Protein 2DPW (pdb70)

Foldseek 3Di:
DAEEEEAQADFDDCQCVCPDGTQQQRDFPHGRLLLVVCLQVLLPHQYAYEDDCPPHPVPGPHYHYHPDDDVVSVVVVLVVHAFKYKYAYSFLSLRHNVLVVCCVVVPDPWQKEWEKEAPVLLCVPPVPDDADWWAAPVHIIGTFRMMIHGSVQQVQQSVLVVVLVVCPVPVVVNCVLLDDVVVVCRVVSVHHQVRVQVSVCVRRVIRYHYHHGSDNSRHRGDDDDVRSD

Structure (mmCIF, N/CA/C/O backbone):
data_2DPW
#
_entry.id   2DPW
#
_cell.length_a   76.190
_cell.length_b   76.190
_cell.length_c   196.980
_cell.angle_alpha   90.000
_cell.angle_beta   90.000
_cell.angle_gamma   120.000
#
_symmetry.space_group_name_H-M   'P 61 2 2'
#
loop_
_entity.id
_entity.type
_entity.pdbx_description
1 polymer 'Hypothetical protein TTHA0179'
2 non-polymer 'SODIUM ION'
3 water water
#
loop_
_atom_site.group_PDB
_atom_site.id
_atom_site.type_symbol
_atom_site.label_atom_id
_atom_site.label_alt_id
_atom_site.label_comp_id
_atom_site.label_asym_id
_atom_site.label_entity_id
_atom_site.label_seq_id
_atom_site.pdbx_PDB_ins_code
_atom_site.Cartn_x
_atom_site.Cartn_y
_atom_site.Cartn_z
_atom_site.occupancy
_atom_site.B_iso_or_equiv
_atom_site.auth_seq_id
_atom_site.auth_comp_id
_atom_site.auth_asym_id
_atom_site.auth_atom_id
_atom_site.pdbx_PDB_model_num
ATOM 9 N N . ARG A 1 2 ? 22.631 6.880 104.087 1.00 70.00 2 ARG A N 1
ATOM 10 C CA . ARG A 1 2 ? 22.399 8.312 103.926 1.00 55.71 2 ARG A CA 1
ATOM 11 C C . ARG A 1 2 ? 21.046 8.756 104.467 1.00 48.03 2 ARG A C 1
ATOM 12 O O . ARG A 1 2 ? 20.016 8.157 104.148 1.00 49.46 2 ARG A O 1
ATOM 20 N N . PRO A 1 3 ? 21.036 9.811 105.305 1.00 35.80 3 PRO A N 1
ATOM 21 C CA . PRO A 1 3 ? 19.808 10.354 105.887 1.00 40.36 3 PRO A CA 1
ATOM 22 C C . PRO A 1 3 ? 18.982 11.043 104.795 1.00 46.01 3 PRO A C 1
ATOM 23 O O . PRO A 1 3 ? 19.511 11.465 103.757 1.00 46.03 3 PRO A O 1
ATOM 27 N N . SER A 1 4 ? 17.688 11.172 105.043 1.00 44.91 4 SER A N 1
ATOM 28 C CA . SER A 1 4 ? 16.805 11.772 104.067 1.00 43.51 4 SER A CA 1
ATOM 29 C C . SER A 1 4 ? 16.701 13.275 104.095 1.00 39.13 4 SER A C 1
ATOM 30 O O . SER A 1 4 ? 16.953 13.927 105.102 1.00 46.02 4 SER A O 1
ATOM 33 N N . ALA A 1 5 ? 16.325 13.807 102.946 1.00 36.47 5 ALA A N 1
ATOM 34 C CA . ALA A 1 5 ? 16.134 15.227 102.761 1.00 43.16 5 ALA A CA 1
ATOM 35 C C . ALA A 1 5 ? 14.894 15.312 101.892 1.00 43.97 5 ALA A C 1
ATOM 36 O O . ALA A 1 5 ? 14.546 14.343 101.216 1.00 49.11 5 ALA A O 1
ATOM 38 N N . ILE A 1 6 ? 14.201 16.441 101.921 1.00 40.94 6 ILE A N 1
ATOM 39 C CA . ILE A 1 6 ? 13.022 16.580 101.079 1.00 39.06 6 ILE A CA 1
ATOM 40 C C . ILE A 1 6 ? 13.043 17.930 100.415 1.00 36.25 6 ILE A C 1
ATOM 41 O O . ILE A 1 6 ? 13.285 18.952 101.048 1.00 45.71 6 ILE A O 1
ATOM 46 N N . VAL A 1 7 ? 12.789 17.928 99.123 1.00 32.24 7 VAL A N 1
ATOM 47 C CA . VAL A 1 7 ? 12.779 19.160 98.380 1.00 29.96 7 VAL A CA 1
ATOM 48 C C . VAL A 1 7 ? 11.395 19.439 97.847 1.00 39.11 7 VAL A C 1
ATOM 49 O O . VAL A 1 7 ? 10.867 18.706 96.999 1.00 39.19 7 VAL A O 1
ATOM 53 N N . LEU A 1 8 ? 10.809 20.504 98.380 1.00 42.69 8 LEU A N 1
ATOM 54 C CA . LEU A 1 8 ? 9.483 20.938 97.991 1.00 40.55 8 LEU A CA 1
ATOM 55 C C . LEU A 1 8 ? 9.666 21.964 96.900 1.00 44.03 8 LEU A C 1
ATOM 56 O O . LEU A 1 8 ? 9.594 23.165 97.136 1.00 48.90 8 LEU A O 1
ATOM 61 N N . ALA A 1 9 ? 9.939 21.466 95.704 1.00 56.87 9 ALA A N 1
ATOM 62 C CA . ALA A 1 9 ? 10.142 22.312 94.545 1.00 67.83 9 ALA A CA 1
ATOM 63 C C . ALA A 1 9 ? 8.797 22.491 93.887 1.00 72.12 9 ALA A C 1
ATOM 64 O O . ALA A 1 9 ? 8.678 23.134 92.845 1.00 85.03 9 ALA A O 1
ATOM 66 N N . GLY A 1 10 ? 7.780 21.908 94.503 1.00 73.21 10 GLY A N 1
ATOM 67 C CA . GLY A 1 10 ? 6.448 22.024 93.958 1.00 78.90 10 GLY A CA 1
ATOM 68 C C . GLY A 1 10 ? 6.035 23.479 93.917 1.00 78.73 10 GLY A C 1
ATOM 69 O O . GLY A 1 10 ? 6.630 24.331 94.583 1.00 78.40 10 GLY A O 1
ATOM 70 N N . GLY A 1 11 ? 5.014 23.770 93.125 1.00 70.44 11 GLY A N 1
ATOM 71 C CA . GLY A 1 11 ? 4.547 25.131 93.036 1.00 75.38 11 GLY A CA 1
ATOM 72 C C . GLY A 1 11 ? 4.538 25.691 91.634 1.00 74.60 11 GLY A C 1
ATOM 73 O O . GLY A 1 11 ? 5.574 25.805 90.984 1.00 74.61 11 GLY A O 1
ATOM 74 N N . LYS A 1 12 ? 3.346 26.026 91.163 1.00 73.32 12 LYS A N 1
ATOM 75 C CA . LYS A 1 12 ? 3.180 26.623 89.845 1.00 82.77 12 LYS A CA 1
ATOM 76 C C . LYS A 1 12 ? 3.461 28.113 90.038 1.00 82.72 12 LYS A C 1
ATOM 77 O O . LYS A 1 12 ? 3.325 28.624 91.159 1.00 79.94 12 LYS A O 1
ATOM 83 N N . GLU A 1 13 ? 3.872 28.806 88.980 1.00 76.02 13 GLU A N 1
ATOM 84 C CA . GLU A 1 13 ? 4.143 30.229 89.112 1.00 74.19 13 GLU A CA 1
ATOM 85 C C . GLU A 1 13 ? 4.046 30.982 87.806 1.00 77.84 13 GLU A C 1
ATOM 86 O O . GLU A 1 13 ? 4.018 30.391 86.724 1.00 80.99 13 GLU A O 1
ATOM 92 N N . ALA A 1 14 ? 3.976 32.305 87.942 1.00 78.42 14 ALA A N 1
ATOM 93 C CA . ALA A 1 14 ? 3.819 33.238 86.834 1.00 73.11 14 ALA A CA 1
ATOM 94 C C . ALA A 1 14 ? 4.957 33.348 85.824 1.00 72.97 14 ALA A C 1
ATOM 95 O O . ALA A 1 14 ? 4.876 32.827 84.702 1.00 63.32 14 ALA A O 1
ATOM 97 N N . TRP A 1 15 ? 6.005 34.065 86.211 1.00 71.90 15 TRP A N 1
ATOM 98 C CA . TRP A 1 15 ? 7.139 34.292 85.323 1.00 67.90 15 TRP A CA 1
ATOM 99 C C . TRP A 1 15 ? 7.815 33.011 84.896 1.00 64.89 15 TRP A C 1
ATOM 100 O O . TRP A 1 15 ? 8.460 32.961 83.863 1.00 62.45 15 TRP A O 1
ATOM 111 N N . ALA A 1 16 ? 7.636 31.965 85.686 1.00 69.62 16 ALA A N 1
ATOM 112 C CA . ALA A 1 16 ? 8.242 30.688 85.375 1.00 71.02 16 ALA A CA 1
ATOM 113 C C . ALA A 1 16 ? 7.788 30.196 84.012 1.00 69.83 16 ALA A C 1
ATOM 114 O O . ALA A 1 16 ? 8.515 29.474 83.349 1.00 68.94 16 ALA A O 1
ATOM 116 N N . GLU A 1 17 ? 6.595 30.585 83.583 1.00 74.73 17 GLU A N 1
ATOM 117 C CA . GLU A 1 17 ? 6.132 30.120 82.290 1.00 76.93 17 GLU A CA 1
ATOM 118 C C . GLU A 1 17 ? 6.731 30.955 81.184 1.00 70.34 17 GLU A C 1
ATOM 119 O O . GLU A 1 17 ? 6.564 30.650 80.006 1.00 67.45 17 GLU A O 1
ATOM 125 N N . ARG A 1 18 ? 7.426 32.019 81.571 1.00 70.03 18 ARG A N 1
ATOM 126 C CA . ARG A 1 18 ? 8.087 32.869 80.592 1.00 69.20 18 ARG A CA 1
ATOM 127 C C . ARG A 1 18 ? 9.182 32.003 80.019 1.00 69.53 18 ARG A C 1
ATOM 128 O O . ARG A 1 18 ? 9.464 32.048 78.824 1.00 69.78 18 ARG A O 1
ATOM 136 N N . PHE A 1 19 ? 9.794 31.209 80.895 1.00 74.31 19 PHE A N 1
ATOM 137 C CA . PHE A 1 19 ? 10.855 30.289 80.507 1.00 65.25 19 PHE A CA 1
ATOM 138 C C . PHE A 1 19 ? 10.187 28.988 80.112 1.00 60.33 19 PHE A C 1
ATOM 139 O O . PHE A 1 19 ? 10.844 27.970 79.929 1.00 61.73 19 PHE A O 1
ATOM 147 N N . GLY A 1 20 ? 8.865 29.051 79.983 1.00 55.53 20 GLY A N 1
ATOM 148 C CA . GLY A 1 20 ? 8.080 27.893 79.600 1.00 62.54 20 GLY A CA 1
ATOM 149 C C . GLY A 1 20 ? 8.242 26.708 80.528 1.00 59.93 20 GLY A C 1
ATOM 150 O O . GLY A 1 20 ? 8.393 25.581 80.073 1.00 53.86 20 GLY A O 1
ATOM 151 N N . VAL A 1 21 ? 8.190 26.954 81.832 1.00 65.87 21 VAL A N 1
ATOM 152 C CA . VAL A 1 21 ? 8.351 25.889 82.807 1.00 64.46 21 VAL A CA 1
ATOM 153 C C . VAL A 1 21 ? 7.085 25.569 83.589 1.00 68.50 21 VAL A C 1
ATOM 154 O O . VAL A 1 21 ? 6.566 24.458 83.506 1.00 73.15 21 VAL A O 1
ATOM 158 N N . GLY A 1 22 ? 6.606 26.541 84.361 1.00 65.82 22 GLY A N 1
ATOM 159 C CA . GLY A 1 22 ? 5.425 26.331 85.184 1.00 70.57 22 GLY A CA 1
ATOM 160 C C . GLY A 1 22 ? 5.787 26.471 86.654 1.00 71.16 22 GLY A C 1
ATOM 161 O O . GLY A 1 22 ? 5.178 27.267 87.368 1.00 72.10 22 GLY A O 1
ATOM 162 N N . SER A 1 23 ? 6.780 25.697 87.100 1.00 68.09 23 SER A N 1
ATOM 163 C CA . SER A 1 23 ? 7.259 25.741 88.481 1.00 65.92 23 SER A CA 1
ATOM 164 C C . SER A 1 23 ? 8.566 26.533 88.507 1.00 55.11 23 SER A C 1
ATOM 165 O O . SER A 1 23 ? 9.422 26.357 87.645 1.00 51.43 23 SER A O 1
ATOM 168 N N . LYS A 1 24 ? 8.717 27.399 89.500 1.00 55.28 24 LYS A N 1
ATOM 169 C CA . LYS A 1 24 ? 9.914 28.237 89.626 1.00 52.30 24 LYS A CA 1
ATOM 170 C C . LYS A 1 24 ? 11.219 27.421 89.750 1.00 50.73 24 LYS A C 1
ATOM 171 O O . LYS A 1 24 ? 12.288 27.843 89.275 1.00 44.25 24 LYS A O 1
ATOM 177 N N . ALA A 1 25 ? 11.113 26.248 90.375 1.00 51.50 25 ALA A N 1
ATOM 178 C CA . ALA A 1 25 ? 12.262 25.359 90.589 1.00 50.43 25 ALA A CA 1
ATOM 179 C C . ALA A 1 25 ? 12.924 24.844 89.303 1.00 50.69 25 ALA A C 1
ATOM 180 O O . ALA A 1 25 ? 14.110 24.485 89.294 1.00 48.09 25 ALA A O 1
ATOM 182 N N . LEU A 1 26 ? 12.148 24.796 88.226 1.00 46.22 26 LEU A N 1
ATOM 183 C CA . LEU A 1 26 ? 12.641 24.314 86.942 1.00 41.16 26 LEU A CA 1
ATOM 184 C C . LEU A 1 26 ? 13.162 25.457 86.073 1.00 44.12 26 LEU A C 1
ATOM 185 O O . LEU A 1 26 ? 13.584 25.254 84.937 1.00 49.97 26 LEU A O 1
ATOM 190 N N . VAL A 1 27 ? 13.119 26.673 86.594 1.00 44.11 27 VAL A N 1
ATOM 191 C CA . VAL A 1 27 ? 13.635 27.797 85.836 1.00 44.18 27 VAL A CA 1
ATOM 192 C C . VAL A 1 27 ? 15.153 27.621 85.867 1.00 47.14 27 VAL A C 1
ATOM 193 O O . VAL A 1 27 ? 15.739 27.331 86.914 1.00 45.19 27 VAL A O 1
ATOM 197 N N . PRO A 1 28 ? 15.812 27.760 84.712 1.00 48.50 28 PRO A N 1
ATOM 198 C CA . PRO A 1 28 ? 17.266 27.593 84.712 1.00 43.46 28 PRO A CA 1
ATOM 199 C C . PRO A 1 28 ? 17.975 28.646 85.530 1.00 38.18 28 PRO A C 1
ATOM 200 O O . PRO A 1 28 ? 17.531 29.782 85.629 1.00 47.53 28 PRO A O 1
ATOM 204 N N . TYR A 1 29 ? 19.076 28.252 86.139 1.00 39.42 29 TYR A N 1
ATOM 205 C CA . TYR A 1 29 ? 19.872 29.186 86.896 1.00 39.02 29 TYR A CA 1
ATOM 206 C C . TYR A 1 29 ? 21.302 28.774 86.661 1.00 40.39 29 TYR A C 1
ATOM 207 O O . TYR A 1 29 ? 21.671 27.632 86.888 1.00 39.99 29 TYR A O 1
ATOM 216 N N . ARG A 1 30 ? 22.099 29.719 86.191 1.00 48.78 30 ARG A N 1
ATOM 217 C CA . ARG A 1 30 ? 23.501 29.482 85.892 1.00 48.04 30 ARG A CA 1
ATOM 218 C C . ARG A 1 30 ? 23.772 28.199 85.114 1.00 44.96 30 ARG A C 1
ATOM 219 O O . ARG A 1 30 ? 24.765 27.507 85.346 1.00 47.40 30 ARG A O 1
ATOM 227 N N . GLY A 1 31 ? 22.874 27.889 84.187 1.00 38.56 31 GLY A N 1
ATOM 228 C CA . GLY A 1 31 ? 23.062 26.727 83.343 1.00 35.85 31 GLY A CA 1
ATOM 229 C C . GLY A 1 31 ? 22.180 25.524 83.545 1.00 44.40 31 GLY A C 1
ATOM 230 O O . GLY A 1 31 ? 21.995 24.747 82.619 1.00 50.95 31 GLY A O 1
ATOM 231 N N . ARG A 1 32 ? 21.653 25.350 84.749 1.00 49.15 32 ARG A N 1
ATOM 232 C CA . ARG A 1 32 ? 20.793 24.210 85.034 1.00 46.99 32 ARG A CA 1
ATOM 233 C C . ARG A 1 32 ? 19.486 24.585 85.703 1.00 46.42 32 ARG A C 1
ATOM 234 O O . ARG A 1 32 ? 19.339 25.671 86.285 1.00 42.46 32 ARG A O 1
ATOM 242 N N . PRO A 1 33 ? 18.509 23.668 85.630 1.00 51.00 33 PRO A N 1
ATOM 243 C CA . PRO A 1 33 ? 17.229 23.955 86.269 1.00 47.97 33 PRO A CA 1
ATOM 244 C C . PRO A 1 33 ? 17.602 24.204 87.723 1.00 46.72 33 PRO A C 1
ATOM 245 O O . PRO A 1 33 ? 18.119 23.324 88.415 1.00 38.31 33 PRO A O 1
ATOM 257 N N . VAL A 1 35 ? 16.742 24.069 90.789 1.00 36.50 35 VAL A N 1
ATOM 258 C CA . VAL A 1 35 ? 16.690 23.109 91.880 1.00 35.11 35 VAL A CA 1
ATOM 259 C C . VAL A 1 35 ? 17.827 22.089 91.933 1.00 39.72 35 VAL A C 1
ATOM 260 O O . VAL A 1 35 ? 18.123 21.534 93.000 1.00 38.97 35 VAL A O 1
ATOM 264 N N . GLU A 1 36 ? 18.474 21.840 90.800 1.00 41.76 36 GLU A N 1
ATOM 265 C CA . GLU A 1 36 ? 19.567 20.865 90.778 1.00 43.48 36 GLU A CA 1
ATOM 266 C C . GLU A 1 36 ? 20.757 21.317 91.613 1.00 40.07 36 GLU A C 1
ATOM 267 O O . GLU A 1 36 ? 21.554 20.487 92.071 1.00 31.51 36 GLU A O 1
ATOM 273 N N . TRP A 1 37 ? 20.876 22.632 91.802 1.00 34.41 37 TRP A N 1
ATOM 274 C CA . TRP A 1 37 ? 21.953 23.189 92.610 1.00 36.91 37 TRP A CA 1
ATOM 275 C C . TRP A 1 37 ? 21.661 22.770 94.039 1.00 36.10 37 TRP A C 1
ATOM 276 O O . TRP A 1 37 ? 22.563 22.465 94.818 1.00 38.10 37 TRP A O 1
ATOM 287 N N . VAL A 1 38 ? 20.380 22.723 94.365 1.00 31.59 38 VAL A N 1
ATOM 288 C CA . VAL A 1 38 ? 19.967 22.324 95.695 1.00 43.61 38 VAL A CA 1
ATOM 289 C C . VAL A 1 38 ? 20.222 20.831 95.878 1.00 44.58 38 VAL A C 1
ATOM 290 O O . VAL A 1 38 ? 20.790 20.409 96.891 1.00 34.60 38 VAL A O 1
ATOM 294 N N . LEU A 1 39 ? 19.796 20.038 94.895 1.00 42.44 39 LEU A N 1
ATOM 295 C CA . LEU A 1 39 ? 19.988 18.589 94.940 1.00 40.82 39 LEU A CA 1
ATOM 296 C C . LEU A 1 39 ? 21.476 18.293 95.052 1.00 40.86 39 LEU A C 1
ATOM 297 O O . LEU A 1 39 ? 21.891 17.487 95.880 1.00 38.03 39 LEU A O 1
ATOM 302 N N . GLU A 1 40 ? 22.275 18.945 94.213 1.00 31.75 40 GLU A N 1
ATOM 303 C CA . GLU A 1 40 ? 23.714 18.744 94.261 1.00 38.25 40 GLU A CA 1
ATOM 304 C C . GLU A 1 40 ? 24.217 18.982 95.689 1.00 42.60 40 GLU A C 1
ATOM 305 O O . GLU A 1 40 ? 24.997 18.199 96.233 1.00 48.52 40 GLU A O 1
ATOM 311 N N . ALA A 1 41 ? 23.759 20.073 96.290 1.00 42.08 41 ALA A N 1
ATOM 312 C CA . ALA A 1 41 ? 24.166 20.439 97.639 1.00 43.12 41 ALA A CA 1
ATOM 313 C C . ALA A 1 41 ? 23.769 19.409 98.695 1.00 45.63 41 ALA A C 1
ATOM 314 O O . ALA A 1 41 ? 24.535 19.123 99.612 1.00 47.21 41 ALA A O 1
ATOM 316 N N . LEU A 1 42 ? 22.567 18.861 98.571 1.00 45.07 42 LEU A N 1
ATOM 317 C CA . LEU A 1 42 ? 22.086 17.882 99.531 1.00 41.32 42 LEU A CA 1
ATOM 318 C C . LEU A 1 42 ? 22.907 16.599 99.500 1.00 42.07 42 LEU A C 1
ATOM 319 O O . LEU A 1 42 ? 23.400 16.152 100.541 1.00 39.32 42 LEU A O 1
ATOM 324 N N . TYR A 1 43 ? 23.053 16.007 98.312 1.00 40.10 43 TYR A N 1
ATOM 325 C CA . TYR A 1 43 ? 23.838 14.780 98.160 1.00 36.11 43 TYR A CA 1
ATOM 326 C C . TYR A 1 43 ? 25.237 15.086 98.685 1.00 36.02 43 TYR A C 1
ATOM 327 O O . TYR A 1 43 ? 25.808 14.336 99.485 1.00 29.26 43 TYR A O 1
ATOM 336 N N . ALA A 1 44 ? 25.770 16.218 98.241 1.00 32.23 44 ALA A N 1
ATOM 337 C CA . ALA A 1 44 ? 27.088 16.656 98.651 1.00 33.94 44 ALA A CA 1
ATOM 338 C C . ALA A 1 44 ? 27.290 16.524 100.162 1.00 34.47 44 ALA A C 1
ATOM 339 O O . ALA A 1 44 ? 28.342 16.077 100.612 1.00 47.12 44 ALA A O 1
ATOM 341 N N . ALA A 1 45 ? 26.293 16.906 100.952 1.00 24.12 45 ALA A N 1
ATOM 342 C CA . ALA A 1 45 ? 26.450 16.818 102.397 1.00 37.88 45 ALA A CA 1
ATOM 343 C C . ALA A 1 45 ? 26.085 15.433 102.938 1.00 43.10 45 ALA A C 1
ATOM 344 O O . ALA A 1 45 ? 25.944 15.246 104.144 1.00 43.63 45 ALA A O 1
ATOM 346 N N . GLY A 1 46 ? 25.938 14.468 102.034 1.00 39.36 46 GLY A N 1
ATOM 347 C CA . GLY A 1 46 ? 25.639 13.104 102.436 1.00 39.51 46 GLY A CA 1
ATOM 348 C C . GLY A 1 46 ? 24.193 12.691 102.644 1.00 47.93 46 GLY A C 1
ATOM 349 O O . GLY A 1 46 ? 23.932 11.698 103.328 1.00 54.08 46 GLY A O 1
ATOM 350 N N . LEU A 1 47 ? 23.251 13.417 102.052 1.00 45.65 47 LEU A N 1
ATOM 351 C CA . LEU A 1 47 ? 21.839 13.086 102.219 1.00 42.87 47 LEU A CA 1
ATOM 352 C C . LEU A 1 47 ? 21.214 12.534 100.949 1.00 43.17 47 LEU A C 1
ATOM 353 O O . LEU A 1 47 ? 21.731 12.728 99.852 1.00 35.06 47 LEU A O 1
ATOM 358 N N . SER A 1 48 ? 20.090 11.849 101.118 1.00 39.85 48 SER A N 1
ATOM 359 C CA . SER A 1 48 ? 19.337 11.290 100.004 1.00 46.17 48 SER A CA 1
ATOM 360 C C . SER A 1 48 ? 18.062 12.144 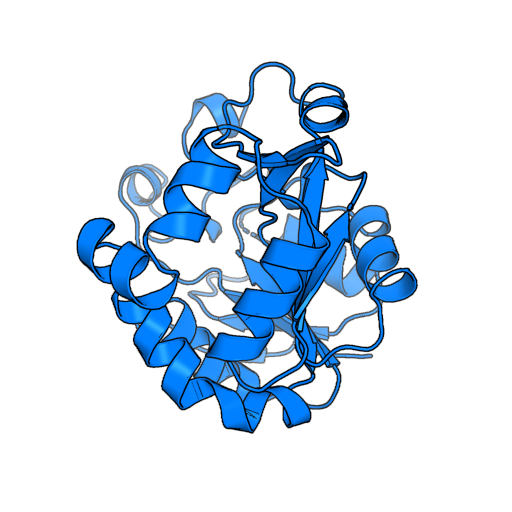99.895 1.00 45.97 48 SER A C 1
ATOM 361 O O . SER A 1 48 ? 17.170 12.038 100.728 1.00 55.18 48 SER A O 1
ATOM 364 N N . PRO A 1 49 ? 17.972 13.010 98.871 1.00 42.45 49 PRO A N 1
ATOM 365 C CA . PRO A 1 49 ? 16.825 13.896 98.649 1.00 40.79 49 PRO A CA 1
ATOM 366 C C . PRO A 1 49 ? 15.582 13.333 97.985 1.00 41.56 49 PRO A C 1
ATOM 367 O O . PRO A 1 49 ? 15.647 12.737 96.913 1.00 51.90 49 PRO A O 1
ATOM 371 N N . VAL A 1 50 ? 14.440 13.542 98.625 1.00 40.84 50 VAL A N 1
ATOM 372 C CA . VAL A 1 50 ? 13.170 13.124 98.062 1.00 41.27 50 VAL A CA 1
ATOM 373 C C . VAL A 1 50 ? 12.718 14.416 97.396 1.00 37.63 50 VAL A C 1
ATOM 374 O O . VAL A 1 50 ? 12.769 15.480 98.008 1.00 45.09 50 VAL A O 1
ATOM 378 N N . TYR A 1 51 ? 12.281 14.319 96.148 1.00 36.32 51 TYR A N 1
ATOM 379 C CA . TYR A 1 51 ? 11.859 15.472 95.372 1.00 29.53 51 TYR A CA 1
ATOM 380 C C . TYR A 1 51 ? 10.360 15.555 95.116 1.00 37.98 51 TYR A C 1
ATOM 381 O O . TYR A 1 51 ? 9.788 14.690 94.455 1.00 43.40 51 TYR A O 1
ATOM 390 N N . VAL A 1 52 ? 9.716 16.602 95.614 1.00 38.68 52 VAL A N 1
ATOM 391 C CA . VAL A 1 52 ? 8.292 16.750 95.352 1.00 41.90 52 VAL A CA 1
ATOM 392 C C . VAL A 1 52 ? 8.098 17.871 94.324 1.00 35.54 52 VAL A C 1
ATOM 393 O O . VAL A 1 52 ? 8.419 19.024 94.577 1.00 43.67 52 VAL A O 1
ATOM 397 N N . GLY A 1 53 ? 7.598 17.515 93.149 1.00 38.57 53 GLY A N 1
ATOM 398 C CA . GLY A 1 53 ? 7.391 18.498 92.098 1.00 38.99 53 GLY A CA 1
ATOM 399 C C . GLY A 1 53 ? 7.498 17.851 90.725 1.00 40.70 53 GLY A C 1
ATOM 400 O O . GLY A 1 53 ? 7.547 16.627 90.616 1.00 46.56 53 GLY A O 1
ATOM 401 N N . GLU A 1 54 ? 7.532 18.652 89.669 1.00 44.00 54 GLU A N 1
ATOM 402 C CA . GLU A 1 54 ? 7.631 18.092 88.327 1.00 50.80 54 GLU A CA 1
ATOM 403 C C . GLU A 1 54 ? 9.080 17.758 87.997 1.00 55.56 54 GLU A C 1
ATOM 404 O O . GLU A 1 54 ? 9.981 18.562 88.240 1.00 61.89 54 GLU A O 1
ATOM 410 N N . ASN A 1 55 ? 9.308 16.575 87.437 1.00 55.12 55 ASN A N 1
ATOM 411 C CA . ASN A 1 55 ? 10.663 16.162 87.099 1.00 50.30 55 ASN A CA 1
ATOM 412 C C . ASN A 1 55 ? 10.840 15.916 85.598 1.00 53.31 55 ASN A C 1
ATOM 413 O O . ASN A 1 55 ? 10.615 14.813 85.102 1.00 50.16 55 ASN A O 1
ATOM 418 N N . PRO A 1 56 ? 11.255 16.950 84.856 1.00 56.98 56 PRO A N 1
ATOM 419 C CA . PRO A 1 56 ? 11.477 16.894 83.407 1.00 54.76 56 PRO A CA 1
ATOM 420 C C . PRO A 1 56 ? 12.653 15.983 83.088 1.00 57.68 56 PRO A C 1
ATOM 421 O O . PRO A 1 56 ?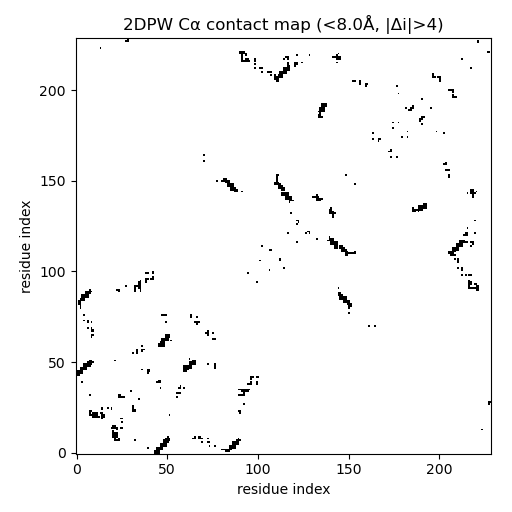 12.735 15.400 82.005 1.00 55.17 56 PRO A O 1
ATOM 425 N N . GLY A 1 57 ? 13.570 15.890 84.047 1.00 52.77 57 GLY A N 1
ATOM 426 C CA . GLY A 1 57 ? 14.762 15.075 83.889 1.00 47.20 57 GLY A CA 1
ATOM 427 C C . GLY A 1 57 ? 15.849 15.713 84.726 1.00 45.03 57 GLY A C 1
ATOM 428 O O . GLY A 1 57 ? 16.857 16.195 84.212 1.00 47.89 57 GLY A O 1
ATOM 429 N N . LEU A 1 58 ? 15.622 15.748 86.033 1.00 45.42 58 LEU A N 1
ATOM 430 C CA . LEU A 1 58 ? 16.553 16.378 86.959 1.00 37.73 58 LEU A CA 1
ATOM 431 C C . LEU A 1 58 ? 17.827 15.600 87.194 1.00 39.65 58 LEU A C 1
ATOM 432 O O . LEU A 1 58 ? 17.819 14.380 87.304 1.00 49.01 58 LEU A O 1
ATOM 437 N N . VAL A 1 59 ? 18.926 16.332 87.254 1.00 36.97 59 VAL A N 1
ATOM 438 C CA . VAL A 1 59 ? 20.249 15.777 87.474 1.00 30.36 59 VAL A CA 1
ATOM 439 C C . VAL A 1 59 ? 20.859 16.638 88.560 1.00 37.56 59 VAL A C 1
ATOM 440 O O . VAL A 1 59 ? 20.944 17.839 88.386 1.00 46.84 59 VAL A O 1
ATOM 444 N N . PRO A 1 60 ? 21.329 16.041 89.671 1.00 40.16 60 PRO A N 1
ATOM 445 C CA . PRO A 1 60 ? 21.316 14.599 89.926 1.00 41.00 60 PRO A CA 1
ATOM 446 C C . PRO A 1 60 ? 19.936 14.063 90.233 1.00 41.66 60 PRO A C 1
ATOM 447 O O . PRO A 1 60 ? 19.144 14.687 90.941 1.00 41.55 60 PRO A O 1
ATOM 451 N N . ALA A 1 61 ? 19.651 12.895 89.679 1.00 49.45 61 ALA A N 1
ATOM 452 C CA . ALA A 1 61 ? 18.369 12.252 89.894 1.00 44.24 61 ALA A CA 1
ATOM 453 C C . ALA A 1 61 ? 18.120 12.117 91.401 1.00 36.86 61 ALA A C 1
ATOM 454 O O . ALA A 1 61 ? 18.983 11.663 92.159 1.00 30.83 61 ALA A O 1
ATOM 456 N N . PRO A 1 62 ? 16.944 12.552 91.856 1.00 33.86 62 PRO A N 1
ATOM 457 C CA . PRO A 1 62 ? 16.615 12.461 93.277 1.00 42.61 62 PRO A CA 1
ATOM 458 C C . PRO A 1 62 ? 16.293 11.025 93.651 1.00 39.14 62 PRO A C 1
ATOM 459 O O . PRO A 1 62 ? 15.966 10.214 92.791 1.00 41.45 62 PRO A O 1
ATOM 463 N N . ALA A 1 63 ? 16.384 10.719 94.938 1.00 37.44 63 ALA A N 1
ATOM 464 C CA . ALA A 1 63 ? 16.115 9.373 95.435 1.00 29.71 63 ALA A CA 1
ATOM 465 C C . ALA A 1 63 ? 14.717 8.910 95.093 1.00 36.43 63 ALA A C 1
ATOM 466 O O . ALA A 1 63 ? 14.500 7.751 94.747 1.00 47.79 63 ALA A O 1
ATOM 468 N N . LEU A 1 64 ? 13.766 9.822 95.213 1.00 42.07 64 LEU A N 1
ATOM 469 C CA . LEU A 1 64 ? 12.380 9.528 94.917 1.00 45.54 64 LEU A CA 1
ATOM 470 C C . LEU A 1 64 ? 11.780 10.821 94.365 1.00 52.09 64 LEU A C 1
ATOM 471 O O . LEU A 1 64 ? 12.178 11.921 94.759 1.00 58.70 64 LEU A O 1
ATOM 476 N N . THR A 1 65 ? 10.817 10.687 93.461 1.00 48.71 65 THR A N 1
ATOM 477 C CA . THR A 1 65 ? 10.192 11.850 92.859 1.00 38.18 65 THR A CA 1
ATOM 478 C C . THR A 1 65 ? 8.685 11.781 93.012 1.00 40.11 65 THR A C 1
ATOM 479 O O . THR A 1 65 ? 8.006 11.166 92.200 1.00 53.18 65 THR A O 1
ATOM 483 N N . LEU A 1 66 ? 8.161 12.393 94.066 1.00 45.41 66 LEU A N 1
ATOM 484 C CA . LEU A 1 66 ? 6.718 12.394 94.298 1.00 40.07 66 LEU A CA 1
ATOM 485 C C . LEU A 1 66 ? 6.129 13.569 93.533 1.00 44.39 66 LEU A C 1
ATOM 486 O O . LEU A 1 66 ? 6.822 14.550 93.269 1.00 40.48 66 LEU A O 1
ATOM 491 N N . PRO A 1 67 ? 4.846 13.473 93.137 1.00 52.02 67 PRO A N 1
ATOM 492 C CA . PRO A 1 67 ? 4.154 14.538 92.395 1.00 48.35 67 PRO A CA 1
ATOM 493 C C . PRO A 1 67 ? 3.768 15.704 93.300 1.00 49.27 67 PRO A C 1
ATOM 494 O O . PRO A 1 67 ? 4.135 15.754 94.478 1.00 58.67 67 PRO A O 1
ATOM 498 N N . ASP A 1 68 ? 2.998 16.628 92.754 1.00 43.18 68 ASP A N 1
ATOM 499 C CA . ASP A 1 68 ? 2.578 17.787 93.515 1.00 43.39 68 ASP A CA 1
ATOM 500 C C . ASP A 1 68 ? 1.156 17.629 94.016 1.00 49.29 68 ASP A C 1
ATOM 501 O O . ASP A 1 68 ? 0.250 17.357 93.232 1.00 64.34 68 ASP A O 1
ATOM 506 N N . ARG A 1 69 ? 0.949 17.796 95.316 1.00 55.15 69 ARG A N 1
ATOM 507 C CA . ARG A 1 69 ? -0.396 17.691 95.850 1.00 50.43 69 ARG A CA 1
ATOM 508 C C . ARG A 1 69 ? -0.981 19.073 96.108 1.00 53.67 69 ARG A C 1
ATOM 509 O O . ARG A 1 69 ? -1.925 19.223 96.869 1.00 68.34 69 ARG A O 1
ATOM 517 N N . GLY A 1 70 ? -0.394 20.079 95.467 1.00 55.81 70 GLY A N 1
ATOM 518 C CA . GLY A 1 70 ? -0.872 21.450 95.566 1.00 63.76 70 GLY A CA 1
ATOM 519 C C . GLY A 1 70 ? -0.730 22.285 96.831 1.00 72.01 70 GLY A C 1
ATOM 520 O O . GLY A 1 70 ? -1.618 23.086 97.135 1.00 78.43 70 GLY A O 1
ATOM 521 N N . GLY A 1 71 ? 0.371 22.136 97.560 1.00 73.37 71 GLY A N 1
ATOM 522 C CA . GLY A 1 71 ? 0.542 22.921 98.772 1.00 65.57 71 GLY A CA 1
ATOM 523 C C . GLY A 1 71 ? 1.821 22.588 99.502 1.00 55.49 71 GLY A C 1
ATOM 524 O O . GLY A 1 71 ? 2.246 21.435 99.534 1.00 60.46 71 GLY A O 1
ATOM 525 N N . LEU A 1 72 ? 2.421 23.593 100.119 1.00 52.04 72 LEU A N 1
ATOM 526 C CA . LEU A 1 72 ? 3.679 23.405 100.815 1.00 53.68 72 LEU A CA 1
ATOM 527 C C . LEU A 1 72 ? 3.712 22.353 101.928 1.00 54.81 72 LEU A C 1
ATOM 528 O O . LEU A 1 72 ? 4.709 21.655 102.100 1.00 60.01 72 LEU A O 1
ATOM 533 N N . LEU A 1 73 ? 2.628 22.231 102.680 1.00 54.51 73 LEU A N 1
ATOM 534 C CA . LEU A 1 73 ? 2.567 21.268 103.779 1.00 53.64 73 LEU A CA 1
ATOM 535 C C . LEU A 1 73 ? 1.902 19.966 103.371 1.00 50.82 73 LEU A C 1
ATOM 536 O O . LEU A 1 73 ? 1.980 18.960 104.060 1.00 47.63 73 LEU A O 1
ATOM 541 N N . GLU A 1 74 ? 1.232 20.010 102.237 1.00 58.42 74 GLU A N 1
ATOM 542 C CA . GLU A 1 74 ? 0.531 18.860 101.719 1.00 64.34 74 GLU A CA 1
ATOM 543 C C . GLU A 1 74 ? 1.610 17.989 101.094 1.00 59.60 74 GLU A C 1
ATOM 544 O O . GLU A 1 74 ? 1.637 16.771 101.275 1.00 56.67 74 GLU A O 1
ATOM 550 N N . ASN A 1 75 ? 2.518 18.646 100.379 1.00 55.22 75 ASN A N 1
ATOM 551 C CA . ASN A 1 75 ? 3.636 17.975 99.738 1.00 51.51 75 ASN A CA 1
ATOM 552 C C . ASN A 1 75 ? 4.571 17.456 100.813 1.00 50.11 75 ASN A C 1
ATOM 553 O O . ASN A 1 75 ? 5.164 16.397 100.671 1.00 51.09 75 ASN A O 1
ATOM 558 N N . LEU A 1 76 ? 4.701 18.206 101.899 1.00 48.45 76 LEU A N 1
ATOM 559 C CA . LEU A 1 76 ? 5.567 17.777 102.980 1.00 47.53 76 LEU A CA 1
ATOM 560 C C . LEU A 1 76 ? 5.054 16.490 103.621 1.00 45.58 76 LEU A C 1
ATOM 561 O O . LEU A 1 76 ? 5.834 15.613 103.965 1.00 48.17 76 LEU A O 1
ATOM 566 N N . GLU A 1 77 ? 3.744 16.375 103.792 1.00 49.54 77 GLU A N 1
ATOM 567 C CA . GLU A 1 77 ? 3.197 15.173 104.403 1.00 47.82 77 GLU A CA 1
ATOM 568 C C . GLU A 1 77 ? 3.429 13.987 103.477 1.00 52.83 77 GLU A C 1
ATOM 569 O O . GLU A 1 77 ? 3.831 12.912 103.925 1.00 48.89 77 GLU A O 1
ATOM 575 N N . GLN A 1 78 ? 3.195 14.195 102.183 1.00 55.72 78 GLN A N 1
ATOM 576 C CA . GLN A 1 78 ? 3.386 13.149 101.173 1.00 55.47 78 GLN A CA 1
ATOM 577 C C . GLN A 1 78 ? 4.808 12.579 101.276 1.00 52.40 78 GLN A C 1
ATOM 578 O O . GLN A 1 78 ? 5.002 11.380 101.485 1.00 52.47 78 GLN A O 1
ATOM 584 N N . ALA A 1 79 ? 5.794 13.460 101.151 1.00 46.25 79 ALA A N 1
ATOM 585 C CA . ALA A 1 79 ? 7.202 13.090 101.227 1.00 42.32 79 ALA A CA 1
ATOM 586 C C . ALA A 1 79 ? 7.579 12.424 102.558 1.00 42.66 79 ALA A C 1
ATOM 587 O O . ALA A 1 79 ? 8.401 11.514 102.595 1.00 39.86 79 ALA A O 1
ATOM 589 N N . LEU A 1 80 ? 6.980 12.885 103.650 1.00 46.30 80 LEU A N 1
ATOM 590 C CA . LEU A 1 80 ? 7.258 12.322 104.967 1.00 43.69 80 LEU A CA 1
ATOM 591 C C . LEU A 1 80 ? 6.923 10.836 105.017 1.00 49.56 80 LEU A C 1
ATOM 592 O O . LEU A 1 80 ? 7.630 10.058 105.656 1.00 43.02 80 LEU A O 1
ATOM 597 N N . GLU A 1 81 ? 5.840 10.449 104.343 1.00 55.25 81 GLU A N 1
ATOM 598 C CA . GLU A 1 81 ? 5.420 9.053 104.302 1.00 54.66 81 GLU A CA 1
ATOM 599 C C . GLU A 1 81 ? 6.577 8.196 103.797 1.00 59.45 81 GLU A C 1
ATOM 600 O O . GLU A 1 81 ? 6.694 7.021 104.141 1.00 59.29 81 GLU A O 1
ATOM 606 N N . HIS A 1 82 ? 7.440 8.796 102.983 1.00 59.13 82 HIS A N 1
ATOM 607 C CA . HIS A 1 82 ? 8.567 8.073 102.412 1.00 52.00 82 HIS A CA 1
ATOM 608 C C . HIS A 1 82 ? 9.924 8.276 103.085 1.00 43.97 82 HIS A C 1
ATOM 609 O O . HIS A 1 82 ? 10.956 7.972 102.498 1.00 48.24 82 HIS A O 1
ATOM 616 N N . VAL A 1 83 ? 9.950 8.785 104.305 1.00 38.25 83 VAL A N 1
ATOM 617 C CA . VAL A 1 83 ? 11.239 8.965 104.958 1.00 39.15 83 VAL A CA 1
ATOM 618 C C . VAL A 1 83 ? 11.193 8.536 106.415 1.00 39.64 83 VAL A C 1
ATOM 619 O O . VAL A 1 83 ? 10.129 8.228 106.943 1.00 43.96 83 VAL A O 1
ATOM 623 N N . GLU A 1 84 ? 12.355 8.505 107.057 1.00 39.03 84 GLU A N 1
ATOM 624 C CA . GLU A 1 84 ? 12.441 8.119 108.460 1.00 39.76 84 GLU A CA 1
ATOM 625 C C . GLU A 1 84 ? 13.569 8.886 109.141 1.00 41.80 84 GLU A C 1
ATOM 626 O O . GLU A 1 84 ? 14.507 9.340 108.482 1.00 54.60 84 GLU A O 1
ATOM 632 N N . GLY A 1 85 ? 13.461 9.040 110.458 1.00 41.47 85 GLY A N 1
ATOM 633 C CA . GLY A 1 85 ? 14.481 9.732 111.229 1.00 32.27 85 GLY A CA 1
ATOM 634 C C . GLY A 1 85 ? 14.403 11.241 111.219 1.00 37.56 85 GLY A C 1
ATOM 635 O O . GLY A 1 85 ? 13.313 11.814 111.214 1.00 47.69 85 GLY A O 1
ATOM 636 N N . ARG A 1 86 ? 15.565 11.890 111.243 1.00 41.64 86 ARG A N 1
ATOM 637 C CA . ARG A 1 86 ? 15.621 13.347 111.208 1.00 40.41 86 ARG A CA 1
ATOM 638 C C . ARG A 1 86 ? 15.799 13.713 109.745 1.00 43.78 86 ARG A C 1
ATOM 639 O O . ARG A 1 86 ? 16.686 13.181 109.079 1.00 47.20 86 ARG A O 1
ATOM 647 N N . VAL A 1 87 ? 14.941 14.599 109.243 1.00 47.11 87 VAL A N 1
ATOM 648 C CA . VAL A 1 87 ? 14.986 15.014 107.844 1.00 39.78 87 VAL A CA 1
ATOM 649 C C . VAL A 1 87 ? 15.088 16.511 107.631 1.00 37.85 87 VAL A C 1
ATOM 650 O O . VAL A 1 87 ? 14.464 17.305 108.335 1.00 32.08 87 VAL A O 1
ATOM 654 N N . LEU A 1 88 ? 15.885 16.882 106.639 1.00 34.22 88 LEU A N 1
ATOM 655 C CA . LEU A 1 88 ? 16.070 18.274 106.301 1.00 32.99 88 LEU A CA 1
ATOM 656 C C . LEU A 1 88 ? 15.184 18.627 105.123 1.00 29.90 88 LEU A C 1
ATOM 657 O O . LEU A 1 88 ? 15.230 17.999 104.069 1.00 34.92 88 LEU A O 1
ATOM 662 N N . VAL A 1 89 ? 14.359 19.638 105.316 1.00 32.00 89 VAL A N 1
ATOM 663 C CA . VAL A 1 89 ? 13.469 20.056 104.266 1.00 31.62 89 VAL A CA 1
ATOM 664 C C . VAL A 1 89 ? 14.001 21.312 103.633 1.00 30.27 89 VAL A C 1
ATOM 665 O O . VAL A 1 89 ? 14.603 22.151 104.302 1.00 28.15 89 VAL A O 1
ATOM 669 N N . ALA A 1 90 ? 13.771 21.431 102.334 1.00 29.60 90 ALA A N 1
ATOM 670 C CA . ALA A 1 90 ? 14.210 22.597 101.592 1.00 33.55 90 ALA A CA 1
ATOM 671 C C . ALA A 1 90 ? 13.340 22.856 100.377 1.00 32.86 90 ALA A C 1
ATOM 672 O O . ALA A 1 90 ? 12.777 21.930 99.783 1.00 32.95 90 ALA A O 1
ATOM 674 N N . THR A 1 91 ? 13.224 24.131 100.029 1.00 27.95 91 THR A N 1
ATOM 675 C CA . THR A 1 91 ? 12.479 24.535 98.847 1.00 34.43 91 THR A CA 1
ATOM 676 C C . THR A 1 91 ? 13.458 24.459 97.667 1.00 30.57 91 THR A C 1
ATOM 677 O O . THR A 1 91 ? 14.672 24.562 97.852 1.00 31.28 91 THR A O 1
ATOM 681 N N . GLY A 1 92 ? 12.939 24.288 96.460 1.00 26.51 92 GLY A N 1
ATOM 682 C CA . GLY A 1 92 ? 13.820 24.187 95.313 1.00 31.07 92 GLY A CA 1
ATOM 683 C C . GLY A 1 92 ? 14.262 25.483 94.655 1.00 34.09 92 GLY A C 1
ATOM 684 O O . GLY A 1 92 ? 14.723 25.448 93.516 1.00 39.61 92 GLY A O 1
ATOM 685 N N . ASP A 1 93 ? 14.156 26.614 95.354 1.00 31.17 93 ASP A N 1
ATOM 686 C CA . ASP A 1 93 ? 14.537 27.898 94.767 1.00 37.02 93 ASP A CA 1
ATOM 687 C C . ASP A 1 93 ? 15.656 28.650 95.481 1.00 44.18 93 ASP A C 1
ATOM 688 O O . ASP A 1 93 ? 15.689 29.882 95.485 1.00 39.71 93 ASP A O 1
ATOM 693 N N . ILE A 1 94 ? 16.560 27.909 96.107 1.00 40.98 94 ILE A N 1
ATOM 694 C CA . ILE A 1 94 ? 17.697 28.515 96.773 1.00 41.57 94 ILE A CA 1
ATOM 695 C C . ILE A 1 94 ?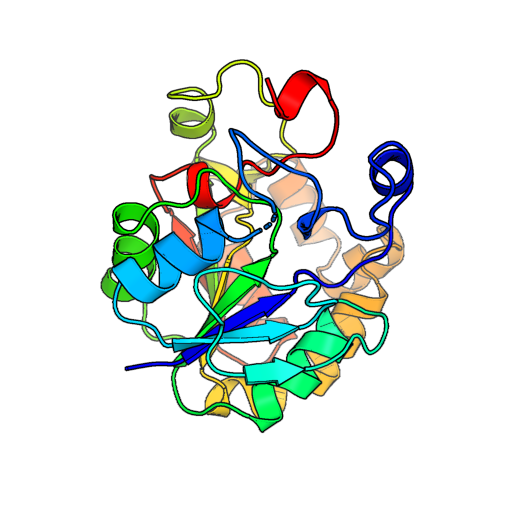 18.905 27.853 96.129 1.00 46.94 94 ILE A C 1
ATOM 696 O O . ILE A 1 94 ? 19.568 27.018 96.736 1.00 52.94 94 ILE A O 1
ATOM 701 N N . PRO A 1 95 ? 19.194 28.224 94.871 1.00 42.63 95 PRO A N 1
ATOM 702 C CA . PRO A 1 95 ? 20.296 27.723 94.048 1.00 44.53 95 PRO A CA 1
ATOM 703 C C . PRO A 1 95 ? 21.705 27.997 94.581 1.00 46.02 95 PRO A C 1
ATOM 704 O O . PRO A 1 95 ? 22.670 27.392 94.111 1.00 47.13 95 PRO A O 1
ATOM 708 N N . HIS A 1 96 ? 21.825 28.904 95.547 1.00 37.09 96 HIS A N 1
ATOM 709 C CA . HIS A 1 96 ? 23.123 29.222 96.123 1.00 41.93 96 HIS A CA 1
ATOM 710 C C . HIS A 1 96 ? 23.466 28.277 97.264 1.00 45.30 96 HIS A C 1
ATOM 711 O O . HIS A 1 96 ? 24.560 28.351 97.826 1.00 43.31 96 HIS A O 1
ATOM 718 N N . LEU A 1 97 ? 22.528 27.399 97.610 1.00 44.28 97 LEU A N 1
ATOM 719 C CA . LEU A 1 97 ? 22.741 26.454 98.696 1.00 44.52 97 LEU A CA 1
ATOM 720 C C . LEU A 1 97 ? 24.022 25.641 98.497 1.00 50.56 97 LEU A C 1
ATOM 721 O O . LEU A 1 97 ? 24.263 25.092 97.422 1.00 49.27 97 LEU A O 1
ATOM 726 N N . THR A 1 98 ? 24.831 25.566 99.553 1.00 55.34 98 THR A N 1
ATOM 727 C CA . THR A 1 98 ? 26.098 24.841 99.534 1.00 43.23 98 THR A CA 1
ATOM 728 C C . THR A 1 98 ? 26.131 23.717 100.559 1.00 44.91 98 THR A C 1
ATOM 729 O O . THR A 1 98 ? 25.388 23.734 101.537 1.00 51.67 98 THR A O 1
ATOM 733 N N . GLU A 1 99 ? 27.017 22.755 100.324 1.00 38.75 99 GLU A N 1
ATOM 734 C CA . GLU A 1 99 ? 27.201 21.617 101.205 1.00 39.38 99 GLU A CA 1
ATOM 735 C C . GLU A 1 99 ? 27.629 22.102 102.586 1.00 43.38 99 GLU A C 1
ATOM 736 O O . GLU A 1 99 ? 27.176 21.582 103.611 1.00 32.13 99 GLU A O 1
ATOM 742 N N . GLU A 1 100 ? 28.499 23.105 102.612 1.00 40.07 100 GLU A N 1
ATOM 743 C CA . GLU A 1 100 ? 28.978 23.636 103.878 1.00 42.88 100 GLU A CA 1
ATOM 744 C C . GLU A 1 100 ? 27.802 24.143 104.702 1.00 41.83 100 GLU A C 1
ATOM 745 O O . GLU A 1 100 ? 27.695 23.863 105.901 1.00 41.80 100 GLU A O 1
ATOM 751 N N . ALA A 1 101 ? 26.919 24.889 104.045 1.00 35.56 101 ALA A N 1
ATOM 752 C CA . ALA A 1 101 ? 25.735 25.426 104.696 1.00 35.90 101 ALA A CA 1
ATOM 753 C C . ALA A 1 101 ? 24.872 24.275 105.221 1.00 37.48 101 ALA A C 1
ATOM 754 O O . ALA A 1 101 ? 24.374 24.308 106.341 1.00 39.03 101 ALA A O 1
ATOM 756 N N . VAL A 1 102 ? 24.700 23.244 104.411 1.00 32.48 102 VAL A N 1
ATOM 757 C CA . VAL A 1 102 ? 23.896 22.117 104.832 1.00 35.90 102 VAL A CA 1
ATOM 758 C C . VAL A 1 102 ? 24.473 21.390 106.052 1.00 43.56 102 VAL A C 1
ATOM 759 O O . VAL A 1 102 ? 23.750 21.104 107.019 1.00 45.98 102 VAL A O 1
ATOM 763 N N . ARG A 1 103 ? 25.769 21.101 106.017 1.00 37.66 103 ARG A N 1
ATOM 764 C CA . ARG A 1 103 ? 26.384 20.395 107.121 1.00 37.12 103 ARG A CA 1
ATOM 765 C C . ARG A 1 103 ? 26.362 21.195 108.405 1.00 37.52 103 ARG A C 1
ATOM 766 O O . ARG A 1 103 ? 26.248 20.628 109.485 1.00 41.26 103 ARG A O 1
ATOM 774 N N . PHE A 1 104 ? 26.455 22.514 108.298 1.00 38.93 104 PHE A N 1
ATOM 775 C CA . PHE A 1 104 ? 26.426 23.349 109.495 1.00 41.85 104 PHE A CA 1
ATOM 776 C C . PHE A 1 104 ? 25.140 23.048 110.249 1.00 40.26 104 PHE A C 1
ATOM 777 O O . PHE A 1 104 ? 25.144 22.717 111.437 1.00 38.02 104 PHE A O 1
ATOM 785 N N . VAL A 1 105 ? 24.037 23.179 109.525 1.00 40.87 105 VAL A N 1
ATOM 786 C CA . VAL A 1 105 ? 22.713 22.932 110.060 1.00 44.98 105 VAL A CA 1
ATOM 787 C C . VAL A 1 105 ? 22.731 21.585 110.757 1.00 44.34 105 VAL A C 1
ATOM 788 O O . VAL A 1 105 ? 22.471 21.488 111.957 1.00 40.38 105 VAL A O 1
ATOM 792 N N . LEU A 1 106 ? 23.061 20.554 109.989 1.00 40.81 106 LEU A N 1
ATOM 793 C CA . LEU A 1 106 ? 23.107 19.191 110.496 1.00 36.00 106 LEU A CA 1
ATOM 794 C C . LEU A 1 106 ? 23.943 19.054 111.750 1.00 33.37 106 LEU A C 1
ATOM 795 O O . LEU A 1 106 ? 23.509 18.452 112.732 1.00 38.08 106 LEU A O 1
ATOM 800 N N . ASP A 1 107 ? 25.136 19.635 111.711 1.00 39.57 107 ASP A N 1
ATOM 801 C CA . ASP A 1 107 ? 26.076 19.543 112.810 1.00 43.12 107 ASP A CA 1
ATOM 802 C C . ASP A 1 107 ? 25.835 20.465 113.982 1.00 46.83 107 ASP A C 1
ATOM 803 O O . ASP A 1 107 ? 26.210 20.142 115.105 1.00 58.00 107 ASP A O 1
ATOM 808 N N . LYS A 1 108 ? 25.187 21.595 113.750 1.00 47.80 108 LYS A N 1
ATOM 809 C CA . LYS A 1 108 ? 24.950 22.522 114.843 1.00 45.43 108 LYS A CA 1
ATOM 810 C C . LYS A 1 108 ? 23.513 22.571 115.334 1.00 45.36 108 LYS A C 1
ATOM 811 O O . LYS A 1 108 ? 23.210 23.220 116.335 1.00 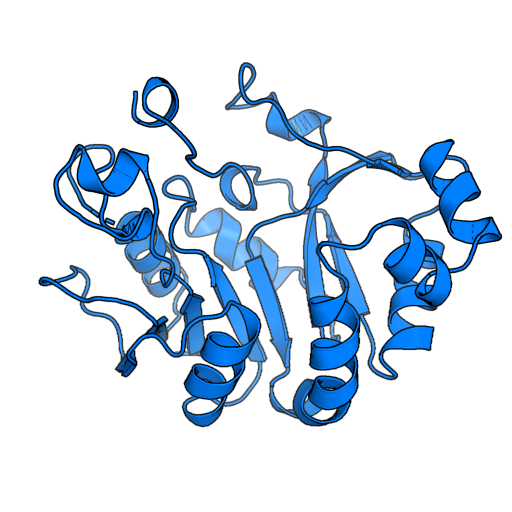49.66 108 LYS A O 1
ATOM 817 N N . ALA A 1 109 ? 22.628 21.876 114.638 1.00 46.65 109 ALA A N 1
ATOM 818 C CA . ALA A 1 109 ? 21.230 21.855 115.028 1.00 47.22 109 ALA A CA 1
ATOM 819 C C . ALA A 1 109 ? 21.096 21.222 116.394 1.00 43.66 109 ALA A C 1
ATOM 820 O O . ALA A 1 109 ? 21.670 20.175 116.653 1.00 51.36 109 ALA A O 1
ATOM 822 N N . PRO A 1 110 ? 20.345 21.861 117.293 1.00 45.02 110 PRO A N 1
ATOM 823 C CA . PRO A 1 110 ? 20.167 21.298 118.629 1.00 42.46 110 PRO A CA 1
ATOM 824 C C . PRO A 1 110 ? 19.223 20.113 118.557 1.00 43.02 110 PRO A C 1
ATOM 825 O O . PRO A 1 110 ? 18.521 19.941 117.563 1.00 48.55 110 PRO A O 1
ATOM 829 N N . GLU A 1 111 ? 19.186 19.313 119.615 1.00 48.25 111 GLU A N 1
ATOM 830 C CA . GLU A 1 111 ? 18.292 18.165 119.656 1.00 54.78 111 GLU A CA 1
ATOM 831 C C . GLU A 1 111 ? 16.853 18.616 119.895 1.00 52.20 111 GLU A C 1
ATOM 832 O O . GLU A 1 111 ? 16.451 18.830 121.039 1.00 51.94 111 GLU A O 1
ATOM 838 N N . ALA A 1 112 ? 16.088 18.760 118.811 1.00 52.00 112 ALA A N 1
ATOM 839 C CA . ALA A 1 112 ? 14.684 19.190 118.881 1.00 47.76 112 ALA A CA 1
ATOM 840 C C . ALA A 1 112 ? 13.860 18.677 117.698 1.00 44.45 112 ALA A C 1
ATOM 841 O O . ALA A 1 112 ? 14.361 18.570 116.575 1.00 51.29 112 ALA A O 1
ATOM 843 N N . ALA A 1 113 ? 12.595 18.365 117.969 1.00 39.01 113 ALA A N 1
ATOM 844 C CA . ALA A 1 113 ? 11.664 17.861 116.964 1.00 34.30 113 ALA A CA 1
ATOM 845 C C . ALA A 1 113 ? 11.695 18.731 115.724 1.00 40.63 113 ALA A C 1
ATOM 846 O O . ALA A 1 113 ? 11.581 18.253 114.592 1.00 43.39 113 ALA A O 1
ATOM 848 N N . LEU A 1 114 ? 11.857 20.023 115.952 1.00 38.89 114 LEU A N 1
ATOM 849 C CA . LEU A 1 114 ? 11.869 20.970 114.870 1.00 32.71 114 LEU A CA 1
ATOM 850 C C . LEU A 1 114 ? 12.927 22.040 115.080 1.00 35.52 114 LEU A C 1
ATOM 851 O O . LEU A 1 114 ? 12.984 22.660 116.138 1.00 36.83 114 LEU A O 1
ATOM 856 N N . VAL A 1 115 ? 13.772 22.238 114.070 1.00 33.12 115 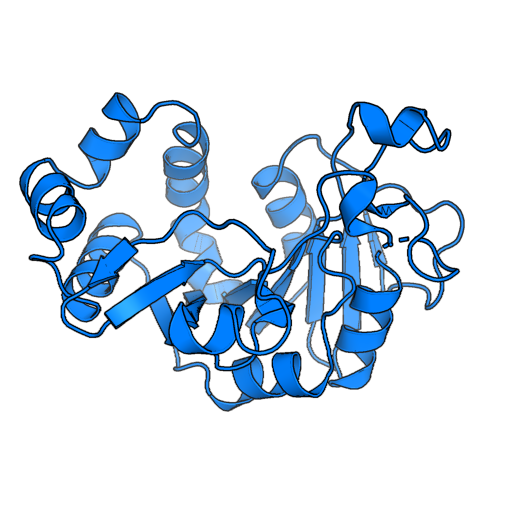VAL A N 1
ATOM 857 C CA . VAL A 1 115 ? 14.805 23.258 114.132 1.00 35.66 115 VAL A CA 1
ATOM 858 C C . VAL A 1 115 ? 14.743 24.103 112.862 1.00 37.98 115 VAL A C 1
ATOM 859 O O . VAL A 1 115 ? 14.768 23.583 111.751 1.00 39.56 115 VAL A O 1
ATOM 863 N N . TYR A 1 116 ? 14.652 25.416 113.036 1.00 33.57 116 TYR A N 1
ATOM 864 C CA . TYR A 1 116 ? 14.570 26.324 111.907 1.00 32.47 116 TYR A CA 1
ATOM 865 C C . TYR A 1 116 ? 15.721 27.299 111.806 1.00 34.80 116 TYR A C 1
ATOM 866 O O . TYR A 1 116 ? 15.813 28.247 112.579 1.00 34.02 116 TYR A O 1
ATOM 875 N N . PRO A 1 117 ? 16.612 27.083 110.833 1.00 40.93 117 PRO A N 1
ATOM 876 C CA . PRO A 1 117 ? 17.770 27.966 110.644 1.00 39.60 117 PRO A CA 1
ATOM 877 C C . PRO A 1 117 ? 17.409 29.401 110.248 1.00 31.02 117 PRO A C 1
ATOM 878 O O . PRO A 1 117 ? 16.623 29.624 109.328 1.00 31.21 117 PRO A O 1
ATOM 882 N N . ILE A 1 118 ? 17.992 30.368 110.946 1.00 35.18 118 ILE A N 1
ATOM 883 C CA . ILE A 1 118 ? 17.751 31.781 110.634 1.00 46.33 118 ILE A CA 1
ATOM 884 C C . ILE A 1 118 ? 19.081 32.476 110.364 1.00 43.61 118 ILE A C 1
ATOM 885 O O . ILE A 1 118 ? 20.094 32.141 110.972 1.00 43.85 118 ILE A O 1
ATOM 890 N N . VAL A 1 119 ? 19.064 33.444 109.453 1.00 39.21 119 VAL A N 1
ATOM 891 C CA . VAL A 1 119 ? 20.269 34.187 109.086 1.00 42.45 119 VAL A CA 1
ATOM 892 C C . VAL A 1 119 ? 20.292 35.650 109.563 1.00 49.04 119 VAL A C 1
ATOM 893 O O . VAL A 1 119 ? 19.291 36.377 109.462 1.00 49.48 119 VAL A O 1
ATOM 897 N N . PRO A 1 120 ? 21.446 36.102 110.086 1.00 50.73 120 PRO A N 1
ATOM 898 C CA . PRO A 1 120 ? 21.602 37.483 110.571 1.00 54.12 120 PRO A CA 1
ATOM 899 C C . PRO A 1 120 ? 21.731 38.490 109.425 1.00 54.60 120 PRO A C 1
ATOM 900 O O . PRO A 1 120 ? 22.392 38.213 108.423 1.00 58.19 120 PRO A O 1
ATOM 904 N N . LYS A 1 121 ? 21.092 39.646 109.568 1.00 55.99 121 LYS A N 1
ATOM 905 C CA . LYS A 1 121 ? 21.165 40.690 108.552 1.00 60.78 121 LYS A CA 1
ATOM 906 C C . LYS A 1 121 ? 22.642 40.856 108.198 1.00 68.18 121 LYS A C 1
ATOM 907 O O . LYS A 1 121 ? 23.029 40.910 107.025 1.00 69.85 121 LYS A O 1
ATOM 913 N N . GLU A 1 122 ? 23.457 40.904 109.247 1.00 67.66 122 GLU A N 1
ATOM 914 C CA . GLU A 1 122 ? 24.901 41.076 109.153 1.00 69.08 122 GLU A CA 1
ATOM 915 C C . GLU A 1 122 ? 25.603 40.269 108.049 1.00 72.89 122 GLU A C 1
ATOM 916 O O . GLU A 1 122 ? 26.482 40.787 107.360 1.00 75.57 122 GLU A O 1
ATOM 922 N N . ALA A 1 123 ? 25.216 39.007 107.883 1.00 73.24 123 ALA A N 1
ATOM 923 C CA . ALA A 1 123 ? 25.843 38.140 106.888 1.00 63.72 123 ALA A CA 1
ATOM 924 C C . ALA A 1 123 ? 25.098 38.071 105.567 1.00 61.19 123 ALA A C 1
ATOM 925 O O . ALA A 1 123 ? 25.674 37.706 104.545 1.00 54.07 123 ALA A O 1
ATOM 927 N N . VAL A 1 124 ? 23.816 38.404 105.586 1.00 59.36 124 VAL A N 1
ATOM 928 C CA . VAL A 1 124 ? 23.025 38.371 104.367 1.00 63.86 124 VAL A CA 1
ATOM 929 C C . VAL A 1 124 ? 23.579 39.371 103.367 1.00 73.54 124 VAL A C 1
ATOM 930 O O . VAL A 1 124 ? 23.506 39.175 102.157 1.00 74.20 124 VAL A O 1
ATOM 934 N N . GLU A 1 125 ? 24.147 40.449 103.885 1.00 86.65 125 GLU A N 1
ATOM 935 C CA . GLU A 1 125 ? 24.693 41.486 103.033 1.00 87.27 125 GLU A CA 1
ATOM 936 C C . GLU A 1 125 ? 26.200 41.333 102.877 1.00 82.84 125 GLU A C 1
ATOM 937 O O . GLU A 1 125 ? 26.900 42.266 102.513 1.00 78.80 125 GLU A O 1
ATOM 943 N N . ALA A 1 126 ? 26.679 40.124 103.150 1.00 87.34 126 ALA A N 1
ATOM 944 C CA . ALA A 1 126 ? 28.087 39.790 103.016 1.00 88.02 126 ALA A CA 1
ATOM 945 C C . ALA A 1 126 ? 28.305 39.239 101.607 1.00 90.91 126 ALA A C 1
ATOM 946 O O . ALA A 1 126 ? 29.372 39.433 101.028 1.00 91.66 126 ALA A O 1
ATOM 948 N N . ARG A 1 127 ? 27.333 38.504 101.067 1.00 93.70 127 ARG A N 1
ATOM 949 C CA . ARG A 1 127 ? 27.489 38.057 99.681 1.00 96.60 127 ARG A CA 1
ATOM 950 C C . ARG A 1 127 ? 26.455 38.768 98.834 1.00 95.46 127 ARG A C 1
ATOM 951 O O . ARG A 1 127 ? 26.788 39.287 97.779 1.00 104.91 127 ARG A O 1
ATOM 959 N N . PHE A 1 128 ? 25.212 38.816 99.313 1.00 86.22 128 PHE A N 1
ATOM 960 C CA . PHE A 1 128 ? 24.128 39.422 98.556 1.00 85.01 128 PHE A CA 1
ATOM 961 C C . PHE A 1 128 ? 23.596 40.818 98.917 1.00 89.91 128 PHE A C 1
ATOM 962 O O . PHE A 1 128 ? 22.382 41.020 98.932 1.00 94.59 128 PHE A O 1
ATOM 970 N N . PRO A 1 129 ? 24.479 41.816 99.108 1.00 96.89 129 PRO A N 1
ATOM 971 C CA . PRO A 1 129 ? 24.160 43.217 99.465 1.00 100.45 129 PRO A CA 1
ATOM 972 C C . PRO A 1 129 ? 22.845 43.777 98.880 1.00 101.34 129 PRO A C 1
ATOM 973 O O . PRO A 1 129 ? 22.143 44.562 99.524 1.00 97.74 129 PRO A O 1
ATOM 977 N N . ARG A 1 130 ? 22.525 43.374 97.653 1.00 102.55 130 ARG A N 1
ATOM 978 C CA . ARG A 1 130 ? 21.312 43.834 96.970 1.00 106.26 130 ARG A CA 1
ATOM 979 C C . ARG A 1 130 ? 20.038 43.260 97.595 1.00 110.02 130 ARG A C 1
ATOM 980 O O . ARG A 1 130 ? 19.091 43.982 97.927 1.00 114.04 130 ARG A O 1
ATOM 988 N N . THR A 1 131 ? 20.051 41.941 97.751 1.00 112.03 131 THR A N 1
ATOM 989 C CA . THR A 1 131 ? 18.947 41.164 98.288 1.00 106.58 131 THR A CA 1
ATOM 990 C C . THR A 1 131 ? 18.154 41.825 99.408 1.00 104.06 131 THR A C 1
ATOM 991 O O . THR A 1 131 ? 18.675 42.137 100.482 1.00 101.05 131 THR A O 1
ATOM 995 N N . LYS A 1 132 ? 16.870 42.008 99.128 1.00 99.99 132 LYS A N 1
ATOM 996 C CA . LYS A 1 132 ? 15.925 42.635 100.043 1.00 101.44 132 LYS A CA 1
ATOM 997 C C . LYS A 1 132 ? 15.097 41.585 100.786 1.00 100.11 132 LYS A C 1
ATOM 998 O O . LYS A 1 132 ? 14.303 40.868 100.169 1.00 103.39 132 LYS A O 1
ATOM 1004 N N . ARG A 1 133 ? 15.259 41.522 102.109 1.00 90.10 133 ARG A N 1
ATOM 1005 C CA . ARG A 1 133 ? 14.556 40.528 102.925 1.00 88.04 133 ARG A CA 1
ATOM 1006 C C . ARG A 1 133 ? 13.653 41.069 104.035 1.00 85.18 133 ARG A C 1
ATOM 1007 O O . ARG A 1 133 ? 13.798 42.209 104.464 1.00 91.22 133 ARG A O 1
ATOM 1015 N N . THR A 1 134 ? 12.734 40.220 104.499 1.00 78.52 134 THR A N 1
ATOM 1016 C CA . THR A 1 134 ? 11.809 40.550 105.587 1.00 70.97 134 THR A CA 1
ATOM 1017 C C . THR A 1 134 ? 12.528 40.151 106.879 1.00 66.99 134 THR A C 1
ATOM 1018 O O . THR A 1 134 ? 12.657 38.964 107.169 1.00 63.55 134 THR A O 1
ATOM 1022 N N . TYR A 1 135 ? 13.003 41.124 107.650 1.00 63.99 135 TYR A N 1
ATOM 1023 C CA . TYR A 1 135 ? 13.711 40.799 108.885 1.00 62.42 135 TYR A CA 1
ATOM 1024 C C . TYR A 1 135 ? 12.855 40.966 110.125 1.00 58.00 135 TYR A C 1
ATOM 1025 O O . TYR A 1 135 ? 11.711 41.404 110.053 1.00 57.45 135 TYR A O 1
ATOM 1034 N N . ALA A 1 136 ? 13.437 40.609 111.264 1.00 50.74 136 ALA A N 1
ATOM 1035 C CA . ALA A 1 136 ? 12.787 40.723 112.553 1.00 44.60 136 ALA A CA 1
ATOM 1036 C C . ALA A 1 136 ? 13.863 41.038 113.590 1.00 53.37 136 ALA A C 1
ATOM 1037 O O . ALA A 1 136 ? 14.870 40.334 113.692 1.00 51.96 136 ALA A O 1
ATOM 1039 N N . ARG A 1 137 ? 13.650 42.104 114.353 1.00 54.75 137 ARG A N 1
ATOM 1040 C CA . ARG A 1 137 ? 14.615 42.525 115.358 1.00 63.14 137 ARG A CA 1
ATOM 1041 C C . ARG A 1 137 ? 14.394 41.838 116.703 1.00 62.28 137 ARG A C 1
ATOM 1042 O O . ARG A 1 137 ? 13.357 42.009 117.340 1.00 65.94 137 ARG A O 1
ATOM 1050 N N . LEU A 1 138 ? 15.380 41.056 117.126 1.00 63.53 138 LEU A N 1
ATOM 1051 C CA . LEU A 1 138 ? 15.318 40.349 118.401 1.00 60.42 138 LEU 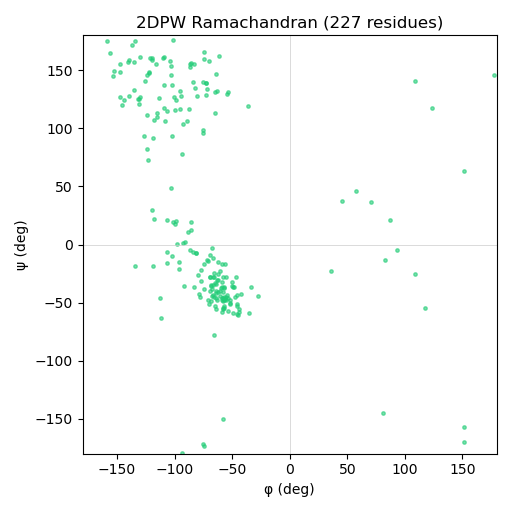A CA 1
ATOM 1052 C C . LEU A 1 138 ? 16.414 40.883 119.295 1.00 54.76 138 LEU A C 1
ATOM 1053 O O . LEU A 1 138 ? 17.424 41.386 118.814 1.00 50.56 138 LEU A O 1
ATOM 1058 N N . ARG A 1 139 ? 16.227 40.765 120.600 1.00 59.56 139 ARG A N 1
ATOM 1059 C CA . ARG A 1 139 ? 17.248 41.246 121.510 1.00 68.54 139 ARG A CA 1
ATOM 1060 C C . ARG A 1 139 ? 18.605 40.696 121.108 1.00 61.93 139 ARG A C 1
ATOM 1061 O O . ARG A 1 139 ? 19.625 41.356 121.274 1.00 70.10 139 ARG A O 1
ATOM 1069 N N . GLU A 1 140 ? 18.611 39.491 120.559 1.00 56.29 140 GLU A N 1
ATOM 1070 C CA . GLU A 1 140 ? 19.854 38.862 120.160 1.00 49.66 140 GLU A CA 1
ATOM 1071 C C . GLU A 1 140 ? 20.330 39.293 118.770 1.00 55.58 140 GLU A C 1
ATOM 1072 O O . GLU A 1 140 ? 21.435 38.941 118.350 1.00 54.29 140 GLU A O 1
ATOM 1078 N N . GLY A 1 141 ? 19.508 40.063 118.057 1.00 50.41 141 GLY A N 1
ATOM 1079 C CA . GLY A 1 141 ? 19.915 40.522 116.741 1.00 42.19 141 GLY A CA 1
ATOM 1080 C C . GLY A 1 141 ? 18.813 40.794 115.734 1.00 48.90 141 GLY A C 1
ATOM 1081 O O . GLY A 1 141 ? 17.673 41.070 116.084 1.00 49.94 141 GLY A O 1
ATOM 1082 N N . THR A 1 142 ? 19.177 40.741 114.461 1.00 55.60 142 THR A N 1
ATOM 1083 C CA . THR A 1 142 ? 18.236 40.950 113.373 1.00 57.05 142 THR A CA 1
ATOM 1084 C C . THR A 1 142 ? 18.420 39.802 112.391 1.00 55.82 142 THR A C 1
ATOM 1085 O O . THR A 1 142 ? 19.509 39.591 111.858 1.00 51.28 142 THR A O 1
ATOM 1089 N N . PHE A 1 143 ? 17.343 39.060 112.161 1.00 53.52 143 PHE A N 1
ATOM 1090 C CA . PHE A 1 143 ? 17.404 37.908 111.291 1.00 46.74 143 PHE A CA 1
ATOM 1091 C C . PHE A 1 143 ? 16.286 37.794 110.295 1.00 47.71 143 PHE A C 1
ATOM 1092 O O . PHE A 1 143 ? 15.325 38.560 110.290 1.00 53.40 143 PHE A O 1
ATOM 1100 N N . THR A 1 144 ? 16.430 36.789 109.454 1.00 40.94 144 THR A N 1
ATOM 1101 C CA . THR A 1 144 ? 15.409 36.459 108.497 1.00 48.73 144 THR A CA 1
ATOM 1102 C C . THR A 1 144 ? 15.402 34.952 108.517 1.00 51.54 144 THR A C 1
ATOM 1103 O O . THR A 1 144 ? 16.392 34.333 108.959 1.00 48.03 144 THR A O 1
ATOM 1107 N N . GLY A 1 145 ? 14.284 34.381 108.067 1.00 48.65 145 GLY A N 1
ATOM 1108 C CA . GLY A 1 145 ? 14.122 32.937 108.043 1.00 44.81 145 GLY A CA 1
ATOM 1109 C C . GLY A 1 145 ? 14.656 32.144 106.892 1.00 43.83 145 GLY A C 1
ATOM 1110 O O . GLY A 1 145 ? 14.657 32.657 105.777 1.00 45.06 145 GLY A O 1
ATOM 1111 N N . GLY A 1 146 ? 15.245 30.976 107.133 1.00 50.34 146 GLY A N 1
ATOM 1112 C CA . GLY A 1 146 ? 15.773 30.234 105.994 1.00 46.33 146 GLY A CA 1
ATOM 1113 C C . GLY A 1 146 ? 14.698 29.567 105.161 1.00 43.02 146 GLY A C 1
ATOM 1114 O O . GLY A 1 146 ? 13.509 29.793 105.364 1.00 41.12 146 GLY A O 1
ATOM 1115 N N . ASN A 1 147 ? 15.131 28.767 104.202 1.00 38.61 147 ASN A N 1
ATOM 1116 C CA . ASN A 1 147 ? 14.225 28.070 103.343 1.00 34.57 147 ASN A CA 1
ATOM 1117 C C . ASN A 1 147 ? 14.482 26.597 103.597 1.00 32.78 147 ASN A C 1
ATOM 1118 O O . ASN A 1 147 ? 14.230 25.740 102.756 1.00 45.81 147 ASN A O 1
ATOM 1123 N N . LEU A 1 148 ? 15.053 26.335 104.764 1.00 43.01 148 LEU A N 1
ATOM 1124 C CA . LEU A 1 148 ? 15.378 24.991 105.209 1.00 41.48 148 LEU A CA 1
ATOM 1125 C C . LEU A 1 148 ? 14.660 24.750 106.514 1.00 39.13 148 LEU A C 1
ATOM 1126 O O . LEU A 1 148 ? 14.460 25.673 107.300 1.00 46.32 148 LEU A O 1
ATOM 1131 N N . LEU A 1 149 ? 14.278 23.502 106.734 1.00 35.84 149 LEU A N 1
ATOM 1132 C CA . LEU A 1 149 ? 13.613 23.116 107.967 1.00 34.53 149 LEU 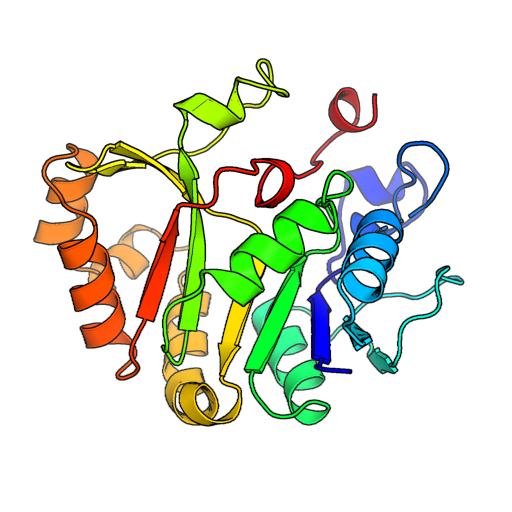A CA 1
ATOM 1133 C C . LEU A 1 149 ? 14.039 21.701 108.324 1.00 35.54 149 LEU A C 1
ATOM 1134 O O . LEU A 1 149 ? 13.828 20.757 107.558 1.00 40.47 149 LEU A O 1
ATOM 1139 N N . LEU A 1 150 ? 14.641 21.569 109.497 1.00 31.22 150 LEU A N 1
ATOM 1140 C CA . LEU A 1 150 ? 15.130 20.295 109.995 1.00 34.63 150 LEU A CA 1
ATOM 1141 C C . LEU A 1 150 ? 14.085 19.637 110.919 1.00 40.56 150 LEU A C 1
ATOM 1142 O O . LEU A 1 150 ? 13.743 20.172 111.979 1.00 44.92 150 LEU A O 1
ATOM 1147 N N . LEU A 1 151 ? 13.580 18.472 110.521 1.00 38.00 151 LEU A N 1
ATOM 1148 C CA . LEU A 1 151 ? 12.553 17.801 111.317 1.00 43.53 151 LEU A CA 1
ATOM 1149 C C . LEU A 1 151 ? 12.853 16.403 111.791 1.00 44.69 151 LEU A C 1
ATOM 1150 O O . LEU A 1 151 ? 13.536 15.624 111.128 1.00 40.22 151 LEU A O 1
ATOM 1155 N N . ASP A 1 152 ? 12.300 16.086 112.951 1.00 50.10 152 ASP A N 1
ATOM 1156 C CA . ASP A 1 152 ? 12.411 14.752 113.484 1.00 49.10 152 ASP A CA 1
ATOM 1157 C C . ASP A 1 152 ? 11.024 14.216 113.143 1.00 44.78 152 ASP A C 1
ATOM 1158 O O . ASP A 1 152 ? 10.073 14.435 113.892 1.00 43.97 152 ASP A O 1
ATOM 1163 N N . LYS A 1 153 ? 10.918 13.568 111.981 1.00 40.15 153 LYS A N 1
ATOM 1164 C CA . LYS A 1 153 ? 9.657 13.007 111.480 1.00 47.25 153 LYS A CA 1
ATOM 1165 C C . LYS A 1 153 ? 8.811 12.472 112.626 1.00 50.13 153 LYS A C 1
ATOM 1166 O O . LYS A 1 153 ? 7.666 12.895 112.821 1.00 53.22 153 LYS A O 1
ATOM 1172 N N . SER A 1 154 ? 9.384 11.515 113.357 1.00 52.50 154 SER A N 1
ATOM 1173 C CA . SER A 1 154 ? 8.749 10.865 114.490 1.00 47.61 154 SER A CA 1
ATOM 1174 C C . SER A 1 154 ? 8.258 11.815 115.549 1.00 50.08 154 SER A C 1
ATOM 1175 O O . SER A 1 154 ? 7.177 11.614 116.070 1.00 57.84 154 SER A O 1
ATOM 1178 N N . LEU A 1 155 ? 9.042 12.826 115.909 1.00 49.29 155 LEU A N 1
ATOM 1179 C CA . LEU A 1 155 ? 8.590 13.756 116.947 1.00 45.36 155 LEU A CA 1
ATOM 1180 C C . LEU A 1 155 ? 7.523 14.692 116.407 1.00 47.91 155 LEU A C 1
ATOM 1181 O O . LEU A 1 155 ? 6.559 15.064 117.076 1.00 47.17 155 LEU A O 1
ATOM 1186 N N . PHE A 1 156 ? 7.728 15.084 115.168 1.00 53.92 156 PHE A N 1
ATOM 1187 C CA . PHE A 1 156 ? 6.833 16.000 114.509 1.00 57.39 156 PHE A CA 1
ATOM 1188 C C . PHE A 1 156 ? 5.483 15.388 114.204 1.00 62.78 156 PHE A C 1
ATOM 1189 O O . PHE A 1 156 ? 4.452 16.045 114.324 1.00 65.32 156 PHE A O 1
ATOM 1197 N N . ARG A 1 157 ? 5.507 14.128 113.785 1.00 71.53 157 ARG A N 1
ATOM 1198 C CA . ARG A 1 157 ? 4.305 13.376 113.445 1.00 64.47 157 ARG A CA 1
ATOM 1199 C C . ARG A 1 157 ? 3.067 13.845 114.207 1.00 56.07 157 ARG A C 1
ATOM 1200 O O . ARG A 1 157 ? 2.001 14.028 113.622 1.00 57.28 157 ARG A O 1
ATOM 1208 N N . LYS A 1 158 ? 3.221 14.070 115.507 1.00 51.36 158 LYS A N 1
ATOM 1209 C CA . LYS A 1 158 ? 2.109 14.484 116.356 1.00 54.78 158 LYS A CA 1
ATOM 1210 C C . LYS A 1 158 ? 1.712 15.973 116.355 1.00 56.60 158 LYS A C 1
ATOM 1211 O O . LYS A 1 158 ? 0.693 16.345 116.935 1.00 56.76 158 LYS A O 1
ATOM 1217 N N . ALA A 1 159 ? 2.488 16.822 115.694 1.00 52.28 159 ALA A N 1
ATOM 1218 C CA . ALA A 1 159 ? 2.169 18.244 115.666 1.00 46.58 159 ALA A CA 1
ATOM 1219 C C . ALA A 1 159 ? 1.526 18.661 114.358 1.00 48.45 159 ALA A C 1
ATOM 1220 O O . ALA A 1 159 ? 1.016 19.776 114.230 1.00 52.11 159 ALA A O 1
ATOM 1222 N N . LEU A 1 160 ? 1.545 17.758 113.389 1.00 41.83 160 LEU A N 1
ATOM 1223 C CA . LEU A 1 160 ? 0.987 18.045 112.084 1.00 42.70 160 LEU A CA 1
ATOM 1224 C C . LEU A 1 160 ? -0.423 18.615 112.087 1.00 43.16 160 LEU A C 1
ATOM 1225 O O . LEU A 1 160 ? -0.751 19.450 111.259 1.00 43.41 160 LEU A O 1
ATOM 1230 N N . PRO A 1 161 ? -1.282 18.179 113.014 1.00 50.49 161 PRO A N 1
ATOM 1231 C CA . PRO A 1 161 ? -2.634 18.755 112.986 1.00 53.29 161 PRO A CA 1
ATOM 1232 C C . PRO A 1 161 ? -2.608 20.248 113.269 1.00 57.28 161 PRO A C 1
ATOM 1233 O O . PRO A 1 161 ? -3.421 21.001 112.730 1.00 62.02 161 PRO A O 1
ATOM 1237 N N . LEU A 1 162 ? -1.674 20.671 114.116 1.00 52.75 162 LEU A N 1
ATOM 1238 C CA . LEU A 1 162 ? -1.547 22.084 114.442 1.00 54.37 162 LEU A CA 1
ATOM 1239 C C . LEU A 1 162 ? -0.827 22.743 113.273 1.00 54.76 162 LEU A C 1
ATOM 1240 O O . LEU A 1 162 ? -1.223 23.810 112.802 1.00 47.66 162 LEU A O 1
ATOM 1245 N N . ALA A 1 163 ? 0.232 22.086 112.809 1.00 51.57 163 ALA A N 1
ATOM 1246 C CA . ALA A 1 163 ? 1.012 22.578 111.685 1.00 47.45 163 ALA A CA 1
ATOM 1247 C C . ALA A 1 163 ? 0.047 23.003 110.600 1.00 44.21 163 ALA A C 1
ATOM 1248 O O . ALA A 1 163 ? 0.130 24.118 110.092 1.00 31.55 163 ALA A O 1
ATOM 1250 N N . ARG A 1 164 ? -0.873 22.102 110.261 1.00 44.49 164 ARG A N 1
ATOM 1251 C CA . ARG A 1 164 ? -1.879 22.363 109.238 1.00 52.72 164 ARG A CA 1
ATOM 1252 C C . ARG A 1 164 ? -2.661 23.612 109.605 1.00 58.22 164 ARG A C 1
ATOM 1253 O O . ARG A 1 164 ? -2.886 24.495 108.774 1.00 57.13 164 ARG A O 1
ATOM 1261 N N . ARG A 1 165 ? -3.077 23.679 110.860 1.00 56.69 165 ARG A N 1
ATOM 1262 C CA . ARG A 1 165 ? -3.845 24.819 111.317 1.00 59.43 165 ARG A CA 1
ATOM 1263 C C . ARG A 1 165 ? -3.070 26.130 111.138 1.00 53.54 165 ARG A C 1
ATOM 1264 O O . ARG A 1 165 ? -3.523 27.050 110.452 1.00 53.68 165 ARG A O 1
ATOM 1272 N N . VAL A 1 166 ? -1.899 26.204 111.755 1.00 47.65 166 VAL A N 1
ATOM 1273 C CA . VAL A 1 166 ? -1.052 27.390 111.668 1.00 48.01 166 VAL A CA 1
ATOM 1274 C C . VAL A 1 166 ? -0.692 27.754 110.224 1.00 51.14 166 VAL A C 1
ATOM 1275 O O . VAL A 1 166 ? -0.611 28.930 109.874 1.00 50.23 166 VAL A O 1
ATOM 1279 N N . VAL A 1 167 ? -0.469 26.747 109.390 1.00 44.58 167 VAL A N 1
ATOM 1280 C CA . VAL A 1 167 ? -0.115 26.998 108.001 1.00 46.93 167 VAL A CA 1
ATOM 1281 C C . VAL A 1 167 ? -1.290 27.577 107.225 1.00 47.71 167 VAL A C 1
ATOM 1282 O O . VAL A 1 167 ? -1.104 28.308 106.252 1.00 42.52 167 VAL A O 1
ATOM 1286 N N . ALA A 1 168 ? -2.501 27.250 107.661 1.00 56.00 168 ALA A N 1
ATOM 1287 C CA . ALA A 1 168 ? -3.705 27.722 106.987 1.00 53.63 168 ALA A CA 1
ATOM 1288 C C . ALA A 1 168 ? -3.928 29.202 107.205 1.00 57.93 168 ALA A C 1
ATOM 1289 O O . ALA A 1 168 ? -4.740 29.820 106.513 1.00 62.79 168 ALA A O 1
ATOM 1291 N N . LEU A 1 169 ? -3.207 29.767 108.167 1.00 52.81 169 LEU A N 1
ATOM 1292 C CA . LEU A 1 169 ? -3.330 31.182 108.471 1.00 61.52 169 LEU A CA 1
ATOM 1293 C C . LEU A 1 169 ? -2.110 31.938 107.982 1.00 68.28 169 LEU A C 1
ATOM 1294 O O . LEU A 1 169 ? -1.817 33.032 108.465 1.00 72.53 169 LEU A O 1
ATOM 1299 N N . ARG A 1 170 ? -1.388 31.354 107.034 1.00 73.00 170 ARG A N 1
ATOM 1300 C CA . ARG A 1 170 ? -0.194 32.006 106.507 1.00 72.74 170 ARG A CA 1
ATOM 1301 C C . ARG A 1 170 ? -0.539 33.299 105.763 1.00 72.32 170 ARG A C 1
ATOM 1302 O O . ARG A 1 170 ? 0.257 34.232 105.702 1.00 64.08 170 ARG A O 1
ATOM 1310 N N . LYS A 1 171 ? -1.747 33.334 105.221 1.00 73.70 171 LYS A N 1
ATOM 1311 C CA . LYS A 1 171 ? -2.278 34.459 104.455 1.00 72.87 171 LYS A CA 1
ATOM 1312 C C . LYS A 1 171 ? -3.175 35.406 105.261 1.00 69.43 171 LYS A C 1
ATOM 1313 O O . LYS A 1 171 ? -3.731 36.352 104.699 1.00 55.12 171 LYS A O 1
ATOM 1319 N N . ARG A 1 172 ? -3.364 35.127 106.548 1.00 68.86 172 ARG A N 1
ATOM 1320 C CA . ARG A 1 172 ? -4.229 35.955 107.390 1.00 61.86 172 ARG A CA 1
ATOM 1321 C C . ARG A 1 172 ? -3.507 36.490 108.616 1.00 59.55 172 ARG A C 1
ATOM 1322 O O . ARG A 1 172 ? -3.636 35.936 109.701 1.00 58.35 172 ARG A O 1
ATOM 1330 N N . PRO A 1 173 ? -2.753 37.590 108.462 1.00 62.95 173 PRO A N 1
ATOM 1331 C CA . PRO A 1 173 ? -2.001 38.205 109.559 1.00 57.22 173 PRO A CA 1
ATOM 1332 C C . PRO A 1 173 ? -2.780 38.328 110.860 1.00 62.46 173 PRO A C 1
ATOM 1333 O O . PRO A 1 173 ? -2.380 37.766 111.873 1.00 66.79 173 PRO A O 1
ATOM 1337 N N . LEU A 1 174 ? -3.889 39.058 110.839 1.00 63.17 174 LEU A N 1
ATOM 1338 C CA . LEU A 1 174 ? -4.680 39.213 112.046 1.00 60.36 174 LEU A CA 1
ATOM 1339 C C . LEU A 1 174 ? -4.983 37.856 112.651 1.00 60.88 174 LEU A C 1
ATOM 1340 O O . LEU A 1 174 ? -4.751 37.626 113.842 1.00 62.57 174 LEU A O 1
ATOM 1345 N N . ALA A 1 175 ? -5.504 36.957 111.826 1.00 51.85 175 ALA A N 1
ATOM 1346 C CA . ALA A 1 175 ? -5.845 35.624 112.292 1.00 49.87 175 ALA A CA 1
ATOM 1347 C C . ALA A 1 175 ? -4.639 34.954 112.923 1.00 48.21 175 ALA A C 1
ATOM 1348 O O . ALA A 1 175 ? -4.724 34.353 113.994 1.00 53.32 175 ALA A O 1
ATOM 1350 N N . LEU A 1 176 ? -3.507 35.079 112.250 1.00 44.45 176 LEU A N 1
ATOM 1351 C CA . LEU A 1 176 ? -2.277 34.460 112.697 1.00 44.80 176 LEU A CA 1
ATOM 1352 C C . LEU A 1 176 ? -1.772 35.061 113.998 1.00 38.39 176 LEU A C 1
ATOM 1353 O O . LEU A 1 176 ? -1.229 34.365 114.851 1.00 47.93 176 LEU A O 1
ATOM 1358 N N . ALA A 1 177 ? -1.973 36.358 114.163 1.00 39.95 177 ALA A N 1
ATOM 1359 C CA . ALA A 1 177 ? -1.496 37.036 115.362 1.00 34.60 177 ALA A CA 1
ATOM 1360 C C . ALA A 1 177 ? -2.324 36.641 116.577 1.00 35.27 177 ALA A C 1
ATOM 1361 O O . ALA A 1 177 ? -1.929 36.905 117.728 1.00 37.54 177 ALA A O 1
ATOM 1363 N N . ARG A 1 178 ? -3.470 36.007 116.310 1.00 44.18 178 ARG A N 1
ATOM 1364 C CA . ARG A 1 178 ? -4.376 35.532 117.357 1.00 39.23 178 ARG A CA 1
ATOM 1365 C C . ARG A 1 178 ? -3.676 34.396 118.070 1.00 49.38 178 ARG A C 1
ATOM 1366 O O . ARG A 1 178 ? -3.606 34.362 119.304 1.00 55.16 178 ARG A O 1
ATOM 1374 N N . LEU A 1 179 ? -3.152 33.473 117.260 1.00 53.25 179 LEU A N 1
ATOM 1375 C CA . LEU A 1 179 ? -2.443 32.289 117.737 1.00 48.88 179 LEU A CA 1
ATOM 1376 C C . LEU A 1 179 ? -1.182 32.643 118.479 1.00 50.30 179 LEU A C 1
ATOM 1377 O O . LEU A 1 179 ? -0.915 32.095 119.546 1.00 65.89 179 LEU A O 1
ATOM 1382 N N . VAL A 1 180 ? -0.402 33.548 117.905 1.00 48.31 180 VAL A N 1
ATOM 1383 C CA . VAL A 1 180 ? 0.834 34.007 118.529 1.00 42.42 180 VAL A CA 1
ATOM 1384 C C . VAL A 1 180 ? 0.509 34.776 119.810 1.00 47.01 180 VAL A C 1
ATOM 1385 O O . VAL A 1 180 ? 1.150 34.565 120.838 1.00 44.49 180 VAL A O 1
ATOM 1389 N N . GLY A 1 181 ? -0.484 35.667 119.732 1.00 47.01 181 GLY A N 1
ATOM 1390 C CA . GLY A 1 181 ? -0.866 36.481 120.875 1.00 50.03 181 GLY A CA 1
ATOM 1391 C C . GLY A 1 181 ? -0.454 37.926 120.643 1.00 56.48 181 GLY A C 1
ATOM 1392 O O . GLY A 1 181 ? 0.628 38.186 120.116 1.00 56.73 181 GLY A O 1
ATOM 1393 N N . TRP A 1 182 ? -1.300 38.872 121.039 1.00 60.77 182 TRP A N 1
ATOM 1394 C CA . TRP A 1 182 ? -0.996 40.286 120.834 1.00 68.91 182 TRP A CA 1
ATOM 1395 C C . TRP A 1 182 ? 0.309 40.762 121.456 1.00 70.03 182 TRP A C 1
ATOM 1396 O O . TRP A 1 182 ? 1.138 41.380 120.792 1.00 71.93 182 TRP A O 1
ATOM 1407 N N . ASP A 1 183 ? 0.460 40.501 122.745 1.00 72.72 183 ASP A N 1
ATOM 1408 C CA . ASP A 1 183 ? 1.650 40.890 123.487 1.00 75.27 183 ASP A CA 1
ATOM 1409 C C . ASP A 1 183 ? 2.908 40.583 122.693 1.00 76.83 183 ASP A C 1
ATOM 1410 O O . ASP A 1 183 ? 3.709 41.473 122.402 1.00 82.07 183 ASP A O 1
ATOM 1415 N N . VAL A 1 184 ? 3.072 39.313 122.342 1.00 71.12 184 VAL A N 1
ATOM 1416 C CA . VAL A 1 184 ? 4.233 38.878 121.587 1.00 67.52 184 VAL A CA 1
ATOM 1417 C C . VAL A 1 184 ? 4.386 39.677 120.299 1.00 65.58 184 VAL A C 1
ATOM 1418 O O . VAL A 1 184 ? 5.473 40.161 119.996 1.00 70.46 184 VAL A O 1
ATOM 1422 N N . LEU A 1 185 ? 3.298 39.820 119.549 1.00 63.90 185 LEU A N 1
ATOM 1423 C CA . LEU A 1 185 ? 3.331 40.560 118.293 1.00 70.09 185 LEU A CA 1
ATOM 1424 C C . LEU A 1 185 ? 4.081 41.877 118.462 1.00 74.30 185 LEU A C 1
ATOM 1425 O O . LEU A 1 185 ? 5.090 42.117 117.796 1.00 74.03 185 LEU A O 1
ATOM 1430 N N . LEU A 1 186 ? 3.588 42.722 119.360 1.00 75.19 186 LEU A N 1
ATOM 1431 C CA . LEU A 1 186 ? 4.216 44.013 119.618 1.00 79.96 186 LEU A CA 1
ATOM 1432 C C . LEU A 1 186 ? 5.664 43.867 120.062 1.00 80.50 186 LEU A C 1
ATOM 1433 O O . LEU A 1 186 ? 6.558 44.543 119.544 1.00 74.67 186 LEU A O 1
ATOM 1438 N N . LYS A 1 187 ? 5.887 42.990 121.035 1.00 77.40 187 LYS A N 1
ATOM 1439 C CA . LYS A 1 187 ? 7.225 42.785 121.549 1.00 78.09 187 LYS A CA 1
ATOM 1440 C C . LYS A 1 187 ? 8.265 42.685 120.453 1.00 81.06 187 LYS A C 1
ATOM 1441 O O . LYS A 1 187 ? 9.230 43.440 120.456 1.00 86.96 187 LYS A O 1
ATOM 1447 N N . LEU A 1 188 ? 8.086 41.769 119.510 1.00 83.07 188 LEU A N 1
ATOM 1448 C CA . LEU A 1 188 ? 9.079 41.644 118.454 1.00 93.03 188 LEU A CA 1
ATOM 1449 C C . LEU A 1 188 ? 8.935 42.737 117.416 1.00 94.36 188 LEU A C 1
ATOM 1450 O O . LEU A 1 188 ? 9.924 43.169 116.818 1.00 97.75 188 LEU A O 1
ATOM 1455 N N . LEU A 1 189 ? 7.703 43.185 117.199 1.00 95.33 189 LEU A N 1
ATOM 1456 C CA . LEU A 1 189 ? 7.467 44.245 116.232 1.00 94.94 189 LEU A CA 1
ATOM 1457 C C . LEU A 1 189 ? 8.271 45.463 116.671 1.00 94.80 189 LEU A C 1
ATOM 1458 O O . LEU A 1 189 ? 8.505 46.388 115.889 1.00 90.90 189 LEU A O 1
ATOM 1463 N N . LEU A 1 190 ? 8.697 45.445 117.932 1.00 91.62 190 LEU A N 1
ATOM 1464 C CA . LEU A 1 190 ? 9.497 46.524 118.490 1.00 90.80 190 LEU A CA 1
ATOM 1465 C C . LEU A 1 190 ? 10.956 46.087 118.672 1.00 94.31 190 LEU A C 1
ATOM 1466 O O . LEU A 1 190 ? 11.841 46.926 118.823 1.00 100.33 190 LEU A O 1
ATOM 1471 N N . GLY A 1 191 ? 11.210 44.781 118.629 1.00 90.79 191 GLY A N 1
ATOM 1472 C CA . GLY A 1 191 ? 12.562 44.284 118.822 1.00 86.08 191 GLY A CA 1
ATOM 1473 C C . GLY A 1 191 ? 12.673 43.986 120.296 1.00 86.99 191 GLY A C 1
ATOM 1474 O O . GLY A 1 191 ? 13.665 43.459 120.803 1.00 91.57 191 GLY A O 1
ATOM 1475 N N . ARG A 1 192 ? 11.598 44.340 120.981 1.00 84.45 192 ARG A N 1
ATOM 1476 C CA . ARG A 1 192 ? 11.462 44.180 122.415 1.00 85.12 192 ARG A CA 1
ATOM 1477 C C . ARG A 1 192 ? 11.395 42.701 122.827 1.00 82.06 192 ARG A C 1
ATOM 1478 O O . ARG A 1 192 ? 11.359 42.364 124.015 1.00 82.96 192 ARG A O 1
ATOM 1486 N N . LEU A 1 193 ? 11.409 41.826 121.829 1.00 77.40 193 LEU A N 1
ATOM 1487 C CA . LEU A 1 193 ? 11.314 40.395 122.051 1.00 66.81 193 LEU A CA 1
ATOM 1488 C C . LEU A 1 193 ? 12.647 39.653 121.893 1.00 64.77 193 LEU A C 1
ATOM 1489 O O . LEU A 1 193 ? 13.581 40.121 121.226 1.00 66.59 193 LEU A O 1
ATOM 1494 N N . SER A 1 194 ? 12.727 38.478 122.509 1.00 59.41 194 SER A N 1
ATOM 1495 C CA . SER A 1 194 ? 13.943 37.677 122.425 1.00 55.68 194 SER A CA 1
ATOM 1496 C C . SER A 1 194 ? 13.763 36.301 121.788 1.00 53.75 194 SER A C 1
ATOM 1497 O O . SER A 1 194 ? 12.668 35.741 121.732 1.00 43.06 194 SER A O 1
ATOM 1500 N N . LEU A 1 195 ? 14.883 35.743 121.351 1.00 51.44 195 LEU A N 1
ATOM 1501 C CA . LEU A 1 195 ? 14.903 34.452 120.688 1.00 53.80 195 LEU A CA 1
ATOM 1502 C C . LEU A 1 195 ? 14.306 33.287 121.488 1.00 49.06 195 LEU A C 1
ATOM 1503 O O . LEU A 1 195 ? 13.537 32.487 120.943 1.00 43.60 195 LEU A O 1
ATOM 1508 N N . ALA A 1 196 ? 14.647 33.182 122.768 1.00 45.22 196 ALA A N 1
ATOM 1509 C CA . ALA A 1 196 ? 14.107 32.084 123.569 1.00 49.32 196 ALA A CA 1
ATOM 1510 C C . ALA A 1 196 ? 12.615 32.277 123.792 1.00 52.74 196 ALA A C 1
ATOM 1511 O O . ALA A 1 196 ? 11.871 31.311 123.974 1.00 51.92 196 ALA A O 1
ATOM 1513 N N . GLU A 1 197 ? 12.181 33.535 123.782 1.00 53.73 197 GLU A N 1
ATOM 1514 C CA . GLU A 1 197 ? 10.771 33.838 123.968 1.00 44.77 197 GLU A CA 1
ATOM 1515 C C . GLU A 1 197 ? 10.043 33.313 122.749 1.00 41.41 197 GLU A C 1
ATOM 1516 O O . GLU A 1 197 ? 8.991 32.684 122.856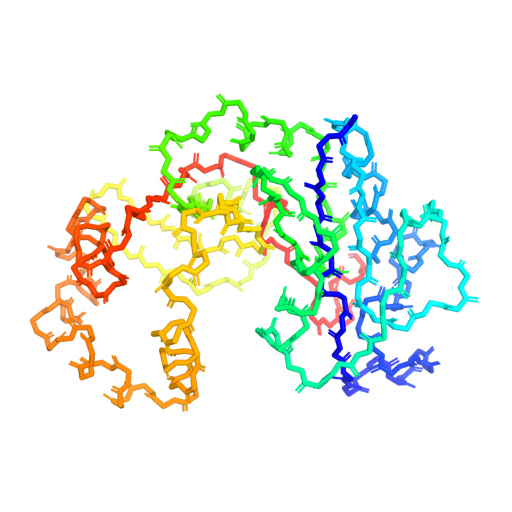 1.00 39.11 197 GLU A O 1
ATOM 1522 N N . VAL A 1 198 ? 10.621 33.582 121.586 1.00 30.10 198 VAL A N 1
ATOM 1523 C CA . VAL A 1 198 ? 10.057 33.123 120.331 1.00 36.01 198 VAL A CA 1
ATOM 1524 C C . VAL A 1 198 ? 9.942 31.593 120.380 1.00 46.44 198 VAL A C 1
ATOM 1525 O O . VAL A 1 198 ? 8.858 31.026 120.189 1.00 37.09 198 VAL A O 1
ATOM 1529 N N . GLU A 1 199 ? 11.071 30.938 120.658 1.00 42.76 199 GLU A N 1
ATOM 1530 C CA . GLU A 1 199 ? 11.132 29.486 120.736 1.00 39.47 199 GLU A CA 1
ATOM 1531 C C . GLU A 1 199 ? 10.158 28.887 121.745 1.00 38.96 199 GLU A C 1
ATOM 1532 O O . GLU A 1 199 ? 9.461 27.917 121.451 1.00 45.29 199 GLU A O 1
ATOM 1538 N N . ALA A 1 200 ? 10.120 29.458 122.943 1.00 37.93 200 ALA A N 1
ATOM 1539 C CA . ALA A 1 200 ? 9.245 28.953 124.000 1.00 42.51 200 ALA A CA 1
ATOM 1540 C C . ALA A 1 200 ? 7.745 29.022 123.688 1.00 45.05 200 ALA A C 1
ATOM 1541 O O . ALA A 1 200 ? 6.968 28.200 124.181 1.00 42.63 200 ALA A O 1
ATOM 1543 N N . ARG A 1 201 ? 7.344 30.009 122.887 1.00 46.26 201 ARG A N 1
ATOM 1544 C CA . ARG A 1 201 ? 5.945 30.186 122.512 1.00 41.66 201 ARG A CA 1
ATOM 1545 C C . ARG A 1 201 ? 5.639 29.266 121.355 1.00 45.37 201 ARG A C 1
ATOM 1546 O O . ARG A 1 201 ? 4.546 28.710 121.238 1.00 52.06 201 ARG A O 1
ATOM 1554 N N . ALA A 1 202 ? 6.618 29.122 120.480 1.00 43.68 202 ALA A N 1
ATOM 1555 C CA . ALA A 1 202 ? 6.455 28.253 119.336 1.00 42.39 202 ALA A CA 1
ATOM 1556 C C . ALA A 1 202 ? 6.140 26.886 119.911 1.00 41.81 202 ALA A C 1
ATOM 1557 O O . ALA A 1 202 ? 5.207 26.198 119.481 1.00 35.61 202 ALA A O 1
ATOM 1559 N N . GLN A 1 203 ? 6.925 26.512 120.914 1.00 42.52 203 GLN A N 1
ATOM 1560 C CA . GLN A 1 203 ? 6.765 25.225 121.560 1.00 49.50 203 GLN A CA 1
ATOM 1561 C C . GLN A 1 203 ? 5.415 25.116 122.253 1.00 44.85 203 GLN A C 1
ATOM 1562 O O . GLN A 1 203 ? 4.760 24.072 122.209 1.00 43.93 203 GLN A O 1
ATOM 1568 N N . ARG A 1 204 ? 5.022 26.202 122.905 1.00 39.82 204 ARG A N 1
ATOM 1569 C CA . ARG A 1 204 ? 3.751 26.273 123.595 1.00 36.18 204 ARG A CA 1
ATOM 1570 C C . ARG A 1 204 ? 2.657 25.850 122.618 1.00 42.10 204 ARG A C 1
ATOM 1571 O O . ARG A 1 204 ? 1.809 24.992 122.911 1.00 45.02 204 ARG A O 1
ATOM 1579 N N . ILE A 1 205 ? 2.698 26.475 121.449 1.00 28.50 205 ILE A N 1
ATOM 1580 C CA . ILE A 1 205 ? 1.737 26.249 120.387 1.00 35.98 205 ILE A CA 1
ATOM 1581 C C . ILE A 1 205 ? 1.730 24.846 119.793 1.00 39.63 205 ILE A C 1
ATOM 1582 O O . ILE A 1 205 ? 0.694 24.184 119.752 1.00 43.12 205 ILE A O 1
ATOM 1587 N N . LEU A 1 206 ? 2.889 24.402 119.326 1.00 37.34 206 LEU A N 1
ATOM 1588 C CA . LEU A 1 206 ? 3.013 23.101 118.683 1.00 38.38 206 LEU A CA 1
ATOM 1589 C C . LEU A 1 206 ? 3.040 21.895 119.587 1.00 39.57 206 LEU A C 1
ATOM 1590 O O . LEU A 1 206 ? 2.761 20.789 119.140 1.00 42.58 206 LEU A O 1
ATOM 1595 N N . GLY A 1 207 ? 3.390 22.093 120.849 1.00 34.36 207 GLY A N 1
ATOM 1596 C CA . GLY A 1 207 ? 3.456 20.963 121.752 1.00 36.89 207 GLY A CA 1
ATOM 1597 C C . GLY A 1 207 ? 4.772 20.211 121.627 1.00 38.31 207 GLY A C 1
ATOM 1598 O O . GLY A 1 207 ? 5.108 19.387 122.467 1.00 49.13 207 GLY A O 1
ATOM 1599 N N . VAL A 1 208 ? 5.524 20.490 120.570 1.00 45.07 208 VAL A N 1
ATOM 1600 C CA . VAL A 1 208 ? 6.823 19.855 120.364 1.00 37.92 208 VAL A CA 1
ATOM 1601 C C . VAL A 1 208 ? 7.936 20.884 120.582 1.00 41.95 208 VAL A C 1
ATOM 1602 O O . VAL A 1 208 ? 7.675 22.093 120.571 1.00 45.12 208 VAL A O 1
ATOM 1606 N N . GLU A 1 209 ? 9.164 20.415 120.805 1.00 38.54 209 GLU A N 1
ATOM 1607 C CA . GLU A 1 209 ? 10.280 21.338 121.003 1.00 43.74 209 GLU A CA 1
ATOM 1608 C C . GLU A 1 209 ? 10.635 21.964 119.662 1.00 42.55 209 GLU A C 1
ATOM 1609 O O . GLU A 1 209 ? 10.831 21.265 118.664 1.00 39.38 209 GLU A O 1
ATOM 1615 N N . ALA A 1 210 ? 10.707 23.287 119.639 1.00 41.56 210 ALA A N 1
ATOM 1616 C CA . ALA A 1 210 ? 11.008 24.000 118.407 1.00 43.05 210 ALA A CA 1
ATOM 1617 C C . ALA A 1 210 ? 12.100 24.999 118.679 1.00 41.80 210 ALA A C 1
ATOM 1618 O O . ALA A 1 210 ? 11.970 25.830 119.576 1.00 49.13 210 ALA A O 1
ATOM 1620 N N . ARG A 1 211 ? 13.175 24.922 117.904 1.00 31.56 211 ARG A N 1
ATOM 1621 C CA . ARG A 1 211 ? 14.272 25.843 118.089 1.00 34.53 211 ARG A CA 1
ATOM 1622 C C . ARG A 1 211 ? 14.795 26.406 116.790 1.00 32.45 211 ARG A C 1
ATOM 1623 O O . ARG A 1 211 ? 14.602 25.816 115.735 1.00 37.72 211 ARG A O 1
ATOM 1631 N N . ALA A 1 212 ? 15.437 27.569 116.872 1.00 35.60 212 ALA A N 1
ATOM 1632 C CA . ALA A 1 212 ? 16.021 28.213 115.696 1.00 38.07 212 ALA A CA 1
ATOM 1633 C C . ALA A 1 212 ? 17.518 27.982 115.720 1.00 35.60 212 ALA A C 1
ATOM 1634 O O . ALA A 1 212 ? 18.103 27.774 116.781 1.00 41.31 212 ALA A O 1
ATOM 1636 N N . LEU A 1 213 ? 18.136 28.000 114.550 1.00 39.62 213 LEU A N 1
ATOM 1637 C CA . LEU A 1 213 ? 19.576 27.816 114.460 1.00 40.36 213 LEU A CA 1
ATOM 1638 C C . LEU A 1 213 ? 20.150 29.011 113.722 1.00 49.59 213 LEU A C 1
ATOM 1639 O O . LEU A 1 213 ? 19.893 29.192 112.526 1.00 53.42 213 LEU A O 1
ATOM 1644 N N . VAL A 1 214 ? 20.898 29.846 114.433 1.00 43.84 214 VAL A N 1
ATOM 1645 C CA . VAL A 1 214 ? 21.521 30.982 113.779 1.00 46.01 214 VAL A CA 1
ATOM 1646 C C . VAL A 1 214 ? 22.501 30.345 112.800 1.00 53.36 214 VAL A C 1
ATOM 1647 O O . VAL A 1 214 ? 23.465 29.702 113.214 1.00 54.46 214 VAL A O 1
ATOM 1651 N N . THR A 1 215 ? 22.242 30.514 111.509 1.00 51.32 215 THR A N 1
ATOM 1652 C CA . THR A 1 215 ? 23.075 29.920 110.478 1.00 47.01 215 THR A CA 1
ATOM 1653 C C . THR A 1 215 ? 23.759 31.001 109.661 1.00 49.78 215 THR A C 1
ATOM 1654 O O . THR A 1 215 ? 23.116 31.683 108.872 1.00 51.31 215 THR A O 1
ATOM 1658 N N . PRO A 1 216 ? 25.087 31.141 109.822 1.00 50.71 216 PRO A N 1
ATOM 1659 C CA . PRO A 1 216 ? 25.981 32.106 109.174 1.00 43.52 216 PRO A CA 1
ATOM 1660 C C . PRO A 1 216 ? 25.967 32.078 107.660 1.00 50.97 216 PRO A C 1
ATOM 1661 O O . PRO A 1 216 ? 26.424 33.013 107.016 1.00 57.74 216 PRO A O 1
ATOM 1665 N N . TYR A 1 217 ? 25.449 31.001 107.089 1.00 54.25 217 TYR A N 1
ATOM 1666 C CA . TYR A 1 217 ? 25.397 30.877 105.642 1.00 49.72 217 TYR A CA 1
ATOM 1667 C C . TYR A 1 217 ? 24.072 31.380 105.088 1.00 48.54 217 TYR A C 1
ATOM 1668 O O . TYR A 1 217 ? 23.051 30.710 105.184 1.00 51.53 217 TYR A O 1
ATOM 1677 N N . PRO A 1 218 ? 24.077 32.580 104.499 1.00 46.03 218 PRO A N 1
ATOM 1678 C CA . PRO A 1 218 ? 22.879 33.192 103.923 1.00 47.04 218 PRO A CA 1
ATOM 1679 C C . PRO A 1 218 ? 22.298 32.490 102.687 1.00 51.50 218 PRO A C 1
ATOM 1680 O O . PRO A 1 218 ? 21.184 32.801 102.255 1.00 48.07 218 PRO A O 1
ATOM 1684 N N . GLU A 1 219 ? 23.048 31.555 102.109 1.00 54.28 219 GLU A N 1
ATOM 1685 C CA . GLU A 1 219 ? 22.562 30.819 100.938 1.00 50.28 219 GLU A CA 1
ATOM 1686 C C . GLU A 1 219 ? 21.419 29.917 101.384 1.00 49.67 219 GLU A C 1
ATOM 1687 O O . GLU A 1 219 ? 20.717 29.320 100.565 1.00 55.36 219 GLU A O 1
ATOM 1693 N N . VAL A 1 220 ? 21.246 29.843 102.699 1.00 38.33 220 VAL A N 1
ATOM 1694 C CA . VAL A 1 220 ? 20.204 29.050 103.310 1.00 37.29 220 VAL A CA 1
ATOM 1695 C C . VAL A 1 220 ? 18.841 29.721 103.150 1.00 38.90 220 VAL A C 1
ATOM 1696 O O . VAL A 1 220 ? 17.802 29.081 103.311 1.00 40.64 220 VAL A O 1
ATOM 1700 N N . GLY A 1 221 ? 18.851 31.008 102.822 1.00 33.25 221 GLY A N 1
ATOM 1701 C CA . GLY A 1 221 ? 17.599 31.733 102.681 1.00 47.90 221 GLY A CA 1
ATOM 1702 C C . GLY A 1 221 ? 17.427 32.639 101.474 1.00 50.69 221 GLY A C 1
ATOM 1703 O O . GLY A 1 221 ? 16.304 33.004 101.137 1.00 55.48 221 GLY A O 1
ATOM 1704 N N . VAL A 1 222 ? 18.523 33.014 100.822 1.00 60.18 222 VAL A N 1
ATOM 1705 C CA . VAL A 1 222 ? 18.430 33.880 99.649 1.00 53.54 222 VAL A CA 1
ATOM 1706 C C . VAL A 1 222 ? 17.941 33.088 98.448 1.00 49.04 222 VAL A C 1
ATOM 1707 O O . VAL A 1 222 ? 18.713 32.390 97.780 1.00 50.21 222 VAL A O 1
ATOM 1711 N N . ASP A 1 223 ? 16.649 33.198 98.182 1.00 48.12 223 ASP A N 1
ATOM 1712 C CA . ASP A 1 223 ? 16.043 32.498 97.064 1.00 57.66 223 ASP A CA 1
ATOM 1713 C C . ASP A 1 223 ? 16.015 33.386 95.825 1.00 53.48 223 ASP A C 1
ATOM 1714 O O . ASP A 1 223 ? 16.477 34.523 95.851 1.00 56.07 223 ASP A O 1
ATOM 1719 N N . VAL A 1 224 ? 15.472 32.848 94.742 1.00 53.49 224 VAL A N 1
ATOM 1720 C CA . VAL A 1 224 ? 15.352 33.568 93.480 1.00 51.65 224 VAL A CA 1
ATOM 1721 C C . VAL A 1 224 ? 13.864 33.785 93.212 1.00 57.08 224 VAL A C 1
ATOM 1722 O O . VAL A 1 224 ? 13.079 32.833 93.208 1.00 59.50 224 VAL A O 1
ATOM 1726 N N . ASP A 1 225 ? 13.478 35.038 92.990 1.00 66.44 225 ASP A N 1
ATOM 1727 C CA . ASP A 1 225 ? 12.077 35.361 92.747 1.00 72.85 225 ASP A CA 1
ATOM 1728 C C . ASP A 1 225 ? 11.777 35.988 91.397 1.00 75.75 225 ASP A C 1
ATOM 1729 O O . ASP A 1 225 ? 10.628 35.981 90.952 1.00 75.52 225 ASP A O 1
ATOM 1734 N N . ARG A 1 226 ? 12.799 36.524 90.741 1.00 75.01 226 ARG A N 1
ATOM 1735 C CA . ARG A 1 226 ? 12.589 37.157 89.453 1.00 80.67 226 ARG A CA 1
ATOM 1736 C C . ARG A 1 226 ? 13.862 37.243 88.619 1.00 76.81 226 ARG A C 1
ATOM 1737 O O . ARG A 1 226 ? 14.941 36.897 89.091 1.00 74.88 226 ARG A O 1
ATOM 1745 N N . GLU A 1 227 ? 13.728 37.721 87.386 1.00 68.94 227 GLU A N 1
ATOM 1746 C CA . GLU A 1 227 ? 14.859 37.826 86.474 1.00 71.50 227 GLU A CA 1
ATOM 1747 C C . GLU A 1 227 ? 16.176 38.410 87.006 1.00 74.75 227 GLU A C 1
ATOM 1748 O O . GLU A 1 227 ? 17.229 37.790 86.853 1.00 71.87 227 GLU A O 1
ATOM 1754 N N . GLU A 1 228 ? 16.141 39.591 87.613 1.00 76.20 228 GLU A N 1
ATOM 1755 C CA . GLU A 1 228 ? 17.373 40.183 88.128 1.00 79.75 228 GLU A CA 1
ATOM 1756 C C . GLU A 1 228 ? 18.148 39.162 88.949 1.00 81.69 228 GLU A C 1
ATOM 1757 O O . GLU A 1 228 ? 19.383 39.129 88.919 1.00 84.35 228 GLU A O 1
ATOM 1763 N N . ASP A 1 229 ? 17.406 38.330 89.677 1.00 76.76 229 ASP A N 1
ATOM 1764 C CA . ASP A 1 229 ? 17.998 37.304 90.524 1.00 74.14 229 ASP A CA 1
ATOM 1765 C C . ASP A 1 229 ? 18.884 36.351 89.729 1.00 71.68 229 ASP A C 1
ATOM 1766 O O . ASP A 1 229 ? 20.067 36.184 90.039 1.00 66.00 229 ASP A O 1
ATOM 1771 N N . LEU A 1 230 ? 18.305 35.742 88.700 1.00 64.18 230 LEU A N 1
ATOM 1772 C CA . LEU A 1 230 ? 19.012 34.790 87.855 1.00 61.13 230 LEU A CA 1
ATOM 1773 C C . LEU A 1 230 ? 20.395 35.273 87.405 1.00 61.90 230 LEU A C 1
ATOM 1774 O O . LEU A 1 230 ? 21.293 34.464 87.166 1.00 64.90 230 LEU A O 1
ATOM 1779 N N . VAL A 1 231 ? 20.572 36.585 87.301 1.00 64.58 231 VAL A N 1
ATOM 1780 C CA . VAL A 1 231 ? 21.850 37.150 86.869 1.00 69.32 231 VAL A CA 1
ATOM 1781 C C . VAL A 1 231 ? 22.806 37.449 88.038 1.00 73.23 231 VAL A C 1
ATOM 1782 O O . VAL A 1 231 ? 22.973 38.631 88.393 1.00 70.97 231 VAL A O 1
#

Nearest PDB structures (foldseek):
  2dpw-assembly1_A  TM=1.004E+00  e=7.822E-51  Thermus thermophilus HB8
  1vpa-assembly1_B  TM=6.321E-01  e=7.241E-07  Thermotoga maritima
  5hs2-assembly1_A  TM=5.985E-01  e=4.084E-07  Bacillus subtilis subsp. subtilis str. 168
  2i5e-assembly1_B  TM=6.204E-01  e=2.136E-06  Methanosarcina mazei Go1
  7d73-assembly1_F  TM=5.902E-01  e=4.827E-05  Homo sapiens

Secondary structure (DSSP, 8-state):
--EEEEE---B-SGGGTTT-SBGGGS-BTTB--HHHHHHHHHTT-EEEEES--SS-SSPPSEEE---SSHHHHHHHHHHT--SEEEEEETT-TT--HHHHHHHHHH--S-SEEEEEEEHHHHHHH-TT-----EEETTEEEEE-SEEEEEHHHHTTTHHHHHHHHHTTT-HHHHHHHH-HHHHHHHHHT---HHHHHHHHHHHHSS-EEEEE-S-GGGT----SHHHH-

InterPro domains:
  IPR025877 MobA-like NTP transferase [PF12804] (5-157)
  IPR029044 Nucleotide-diphospho-sugar transferases [G3DSA:3.90.550.10] (2-232)
  IPR029044 Nucleotide-diphospho-sugar transferases [SSF53448] (1-230)

Sequence (229 aa):
RPSAIVLAGGKEAWAERFGVGSKALVPYRGRPVEWVLEALYAAGLSPVYVGENPGLVPAPALTLPDRGGLLENLEQALEHVEGRVLVATGDIPHLTEEAVRFVLDKAPEAALVYPIVPKEAVEARFPRTKRTYARLREGTFTGGNLLLLDKSLFRKALPLARRVVALRKRPLALARLVGWDVLLKLLLGRLSLAEVEARAQRILGVEARALVTPYPEVGVDVDREEDLV

Organism: Thermus thermophilus (strain ATCC 27634 / DSM 579 / HB8) (NCBI:txid300852)

CATH classification: 3.90.550.10

B-factor: mean 55.32, std 19.77, range [17.98, 140.69]

Solvent-accessible surface area: 11828 Å² total

Radius of gyration: 17.19 Å; Cα contacts (8 Å, |Δi|>4): 439; chains: 1; bounding box: 35×38×44 Å